Protein AF-A0A2M7XH85-F1 (afdb_monomer_lite)

Foldseek 3Di:
DDPVLLVVLLVLLLVVVCVVLVVDDLVLSLQEAEAFAFEQEWDDALDPVPTGNDSVRQVSSLSSLVSVVVSCVVSVHDCVSYPPVVSGHHYDPVCLQYAFCCVPPPVVVSVVLCVVQNRDPSSVVCQLLVVVVVVCVVRVGDGLVNLLVSLLLVVLVVVVVVVVVCVVVPSHHYDYHYGHDCRNQLSNVCVFQVNHSPDDFPCPSSDDWDWDQDPVRFIWIATPNDIGTGDSD

Organism: NCBI:txid1975033

Sequence (233 aa):
MVPESAQALRLHTEIALKQALESVQEDDRKQVDFLVIGADTKLETPIPEIRSEHKRAVETAELILDAIQATMKEYQLDLSQLLNKTGRPIELSSGRLRDLRMFEDCPKFVSFLKEKYGTGIEFWEAYED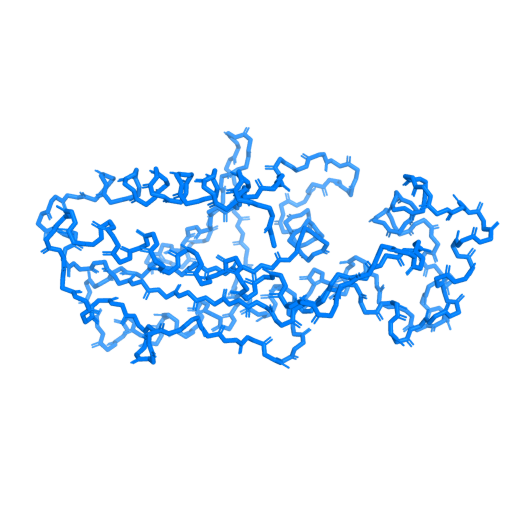DLEKETREKMGAEGPDEIARRTHDYLRVVTNAMKSYHSLHPGRRVMVWVEGHYDNLSPYLKQATGMKRTDYLPIDHGAGVAIHVARDQKVTAQIQGLSYDLSLA

Secondary structure (DSSP, 8-state):
--HHHHHHHHHHHHHHHHHHHHTS-GGGGGGEEEEEEEE---B--SSTTS-B-S-HHHHHHHHHHHHHHHHHHHTT--GGGB--TTSS-EEETTSTT-S-THHHH-HHHHHHHHHHH-SSHHHHHHHHTTTTHHHHHHTT---HHHHHHHHHHHHHHHHHHHHHHHHHSTT-EEEEEEE--HHHHHHHHHHHHT--TTS-----TT----EEE-TT--EEEEETTEEEEE---

Radius of gyration: 18.79 Å; chains: 1; bounding box: 45×33×52 Å

pLDDT: mean 91.17, std 6.36, range [61.69, 98.25]

Structure (mmCIF, N/CA/C/O backbone):
data_AF-A0A2M7XH85-F1
#
_entry.id   AF-A0A2M7XH85-F1
#
loop_
_atom_site.group_PDB
_atom_site.id
_atom_site.type_symbol
_atom_site.label_atom_id
_atom_site.label_alt_id
_atom_site.label_comp_id
_atom_site.label_asym_id
_atom_site.label_entity_id
_atom_site.label_seq_id
_atom_site.pdbx_PDB_ins_code
_atom_site.Cartn_x
_atom_site.Cartn_y
_atom_site.Cartn_z
_atom_site.occupancy
_atom_site.B_iso_or_equiv
_atom_site.auth_seq_id
_atom_site.auth_comp_id
_atom_site.auth_asym_id
_atom_site.auth_atom_id
_atom_site.pdbx_PDB_model_num
ATOM 1 N N . MET A 1 1 ? 14.915 9.204 6.768 1.00 66.00 1 MET A N 1
ATOM 2 C CA . MET A 1 1 ? 13.910 10.252 6.455 1.00 66.00 1 MET A CA 1
ATOM 3 C C . MET A 1 1 ? 14.381 11.591 7.026 1.00 66.00 1 MET A C 1
ATOM 5 O O . MET A 1 1 ? 15.011 11.562 8.076 1.00 66.00 1 MET A O 1
ATOM 9 N N . VAL A 1 2 ? 14.147 12.735 6.365 1.00 77.38 2 VAL A N 1
ATOM 10 C CA . VAL A 1 2 ? 14.463 14.051 6.969 1.00 77.38 2 VAL A CA 1
ATOM 11 C C . VAL A 1 2 ? 13.422 14.414 8.042 1.00 77.38 2 VAL A C 1
ATOM 13 O O . VAL A 1 2 ? 12.271 13.980 7.913 1.00 77.38 2 VAL A O 1
ATOM 16 N N . PRO A 1 3 ? 13.784 15.169 9.098 1.00 79.00 3 PRO A N 1
ATOM 17 C CA . PRO A 1 3 ? 12.884 15.451 10.217 1.00 79.00 3 PRO A CA 1
ATOM 18 C C . PRO A 1 3 ? 11.558 16.102 9.814 1.00 79.00 3 PRO A C 1
ATOM 20 O O . PRO A 1 3 ? 10.519 15.710 10.345 1.00 79.00 3 PRO A O 1
ATOM 23 N N . GLU A 1 4 ? 11.560 17.036 8.852 1.00 80.62 4 GLU A N 1
ATOM 24 C CA . GLU A 1 4 ? 10.318 17.690 8.424 1.00 80.62 4 GLU A CA 1
ATOM 25 C C . GLU A 1 4 ? 9.343 16.694 7.783 1.00 80.62 4 GLU A C 1
ATOM 27 O O . GLU A 1 4 ? 8.150 16.713 8.084 1.00 80.62 4 GLU A O 1
ATOM 32 N N . SER A 1 5 ? 9.843 15.773 6.952 1.00 78.75 5 SER A N 1
ATOM 33 C CA . SER A 1 5 ? 9.017 14.731 6.329 1.00 78.75 5 SER A CA 1
ATOM 34 C C . SER A 1 5 ? 8.453 13.752 7.358 1.00 78.75 5 SER A C 1
ATOM 36 O O . SER A 1 5 ? 7.292 13.367 7.253 1.00 78.75 5 SER A O 1
ATOM 38 N N . ALA A 1 6 ? 9.239 13.385 8.375 1.00 83.62 6 ALA A N 1
ATOM 39 C CA . ALA A 1 6 ? 8.774 12.514 9.455 1.00 83.62 6 ALA A CA 1
ATOM 40 C C . ALA A 1 6 ? 7.666 13.181 10.287 1.00 83.62 6 ALA A C 1
ATOM 42 O O . ALA A 1 6 ? 6.672 12.544 10.635 1.00 83.62 6 ALA A O 1
ATOM 43 N N . GLN A 1 7 ? 7.806 14.480 10.567 1.00 85.38 7 GLN A N 1
ATOM 44 C CA . GLN A 1 7 ? 6.788 15.248 11.279 1.00 85.38 7 GLN A CA 1
ATOM 45 C C . GLN A 1 7 ? 5.504 15.405 10.453 1.00 85.38 7 GLN A C 1
ATOM 47 O O . GLN A 1 7 ? 4.412 15.225 10.992 1.00 85.38 7 GLN A O 1
ATOM 52 N N . ALA A 1 8 ? 5.626 15.704 9.157 1.00 85.56 8 ALA A N 1
ATOM 53 C CA . ALA A 1 8 ? 4.481 15.813 8.256 1.00 85.56 8 ALA A CA 1
ATOM 54 C C . ALA A 1 8 ? 3.720 14.483 8.147 1.00 85.56 8 ALA A C 1
ATOM 56 O O . ALA A 1 8 ? 2.501 14.462 8.301 1.00 85.56 8 ALA A O 1
ATOM 57 N N . LEU A 1 9 ? 4.438 13.366 7.972 1.00 86.81 9 LEU A N 1
ATOM 58 C CA . LEU A 1 9 ? 3.855 12.023 7.949 1.00 86.81 9 LEU A CA 1
ATOM 59 C C . LEU A 1 9 ? 3.074 11.727 9.230 1.00 86.81 9 LEU A C 1
ATOM 61 O O . LEU A 1 9 ? 1.931 11.271 9.169 1.00 86.81 9 LEU A O 1
ATOM 65 N N . ARG A 1 10 ? 3.678 12.000 10.390 1.00 87.19 10 ARG A N 1
ATOM 66 C CA . ARG A 1 10 ? 3.027 11.793 11.684 1.00 87.19 10 ARG A CA 1
ATOM 67 C C . ARG A 1 10 ? 1.735 12.600 11.785 1.00 87.19 10 ARG A C 1
ATOM 69 O O . ARG A 1 10 ? 0.701 12.035 12.120 1.00 87.19 10 ARG A O 1
ATOM 76 N N . LEU A 1 11 ? 1.778 13.888 11.441 1.00 87.56 11 LEU A N 1
ATOM 77 C CA . LEU A 1 11 ? 0.604 14.759 11.471 1.00 87.56 11 LEU A CA 1
ATOM 78 C C . LEU A 1 11 ? -0.502 14.261 10.530 1.00 87.56 11 LEU A C 1
ATOM 80 O O . LEU A 1 11 ? -1.658 14.177 10.936 1.00 87.56 11 LEU A O 1
ATOM 84 N N . HIS A 1 12 ? -0.163 13.901 9.292 1.00 87.56 12 HIS A N 1
ATOM 85 C CA . HIS A 1 12 ? -1.134 13.373 8.330 1.00 87.56 12 HIS A CA 1
ATOM 86 C C . HIS A 1 12 ? -1.752 12.057 8.805 1.00 87.56 12 HIS A C 1
ATOM 88 O O . HIS A 1 12 ? -2.961 11.868 8.683 1.00 87.56 12 HIS A O 1
ATOM 94 N N . THR A 1 13 ? -0.943 11.181 9.402 1.00 89.12 13 THR A N 1
ATOM 95 C CA . THR A 1 13 ? -1.408 9.913 9.974 1.00 89.12 13 THR A CA 1
ATOM 96 C C . THR A 1 13 ? -2.374 10.158 11.130 1.00 89.12 13 THR A C 1
ATOM 98 O O . THR A 1 13 ? -3.462 9.589 11.150 1.00 89.12 13 THR A O 1
ATOM 101 N N . GLU A 1 14 ? -2.023 11.046 12.065 1.00 90.31 14 GLU A N 1
ATOM 102 C CA . GLU A 1 14 ? -2.897 11.422 13.181 1.00 90.31 14 GLU A CA 1
ATOM 103 C C . GLU A 1 14 ? -4.224 12.011 12.670 1.00 90.31 14 GLU A C 1
ATOM 105 O O . GLU A 1 14 ? -5.287 11.619 13.147 1.00 90.31 14 GLU A O 1
ATOM 110 N N . ILE A 1 15 ? -4.200 12.887 11.657 1.00 89.38 15 ILE A N 1
ATOM 111 C CA . ILE A 1 15 ? -5.418 13.447 11.045 1.00 89.38 15 ILE A CA 1
ATOM 112 C C . ILE A 1 15 ? -6.283 12.345 10.420 1.00 89.38 15 ILE A C 1
ATOM 114 O O . ILE A 1 15 ? -7.481 12.284 10.696 1.00 89.38 15 ILE A O 1
ATOM 118 N N . ALA A 1 16 ? -5.694 11.461 9.610 1.00 87.75 16 ALA A N 1
ATOM 119 C CA . ALA A 1 16 ? -6.423 10.386 8.941 1.00 87.75 16 ALA A CA 1
ATOM 120 C C . ALA A 1 16 ? -7.060 9.412 9.948 1.00 87.75 16 ALA A C 1
ATOM 122 O O . ALA A 1 16 ? -8.219 9.020 9.798 1.00 87.75 16 ALA A O 1
ATOM 123 N N . LEU A 1 17 ? -6.332 9.060 11.011 1.00 90.94 17 LEU A N 1
ATOM 124 C CA . LEU A 1 17 ? -6.836 8.197 12.080 1.00 90.94 17 LEU A CA 1
ATOM 125 C C . LEU A 1 17 ? -7.966 8.851 12.866 1.00 90.94 17 LEU A C 1
ATOM 127 O O . LEU A 1 17 ? -8.961 8.186 13.152 1.00 90.94 17 LEU A O 1
ATOM 131 N N . LYS A 1 18 ? -7.836 10.141 13.194 1.00 91.81 18 LYS A N 1
ATOM 132 C CA . LYS A 1 18 ? -8.891 10.902 13.873 1.00 91.81 18 LYS A CA 1
ATOM 133 C C . LYS A 1 18 ? -10.154 10.933 13.030 1.00 91.81 18 LYS A C 1
ATOM 135 O O . LYS A 1 18 ? -11.195 10.513 13.515 1.00 91.81 18 LYS A O 1
ATOM 140 N N . GLN A 1 19 ? -10.049 11.286 11.750 1.00 90.31 19 GLN A N 1
ATOM 141 C CA . GLN A 1 19 ? -11.190 11.273 10.828 1.00 90.31 19 GLN A CA 1
ATOM 142 C C . GLN A 1 19 ? -11.845 9.888 10.741 1.00 90.31 19 GLN A C 1
ATOM 144 O O . GLN A 1 19 ? -13.071 9.764 10.784 1.00 90.31 19 GLN A O 1
ATOM 149 N N . ALA A 1 20 ? -11.039 8.826 10.666 1.00 89.25 20 ALA A N 1
ATOM 150 C CA . ALA A 1 20 ? -11.553 7.465 10.635 1.00 89.25 20 ALA A CA 1
ATOM 151 C C . ALA A 1 20 ? -12.267 7.083 11.944 1.00 89.25 20 ALA A C 1
ATOM 153 O O . ALA A 1 20 ? -13.359 6.520 11.893 1.00 89.25 20 ALA A O 1
ATOM 154 N N . LEU A 1 21 ? -11.707 7.413 13.111 1.00 92.25 21 LEU A N 1
ATOM 155 C CA . LEU A 1 21 ? -12.323 7.159 14.418 1.00 92.25 21 LEU A CA 1
ATOM 156 C C . LEU A 1 21 ? -13.571 8.014 14.664 1.00 92.25 21 LEU A C 1
ATOM 158 O O . LEU A 1 21 ? -14.538 7.534 15.251 1.00 92.25 21 LEU A O 1
ATOM 162 N N . GLU A 1 22 ? -13.581 9.259 14.199 1.00 93.69 22 GLU A N 1
ATOM 163 C CA . GLU A 1 22 ? -14.717 10.178 14.290 1.00 93.69 22 GLU A CA 1
ATOM 164 C C . GLU A 1 22 ? -15.893 9.733 13.417 1.00 93.69 22 GLU A C 1
ATOM 166 O O . GLU A 1 22 ? -17.044 9.969 13.777 1.00 93.69 22 GLU A O 1
ATOM 171 N N . SER A 1 23 ? -15.624 9.005 12.327 1.00 89.50 23 SER A N 1
ATOM 172 C CA . SER A 1 23 ? -16.666 8.352 11.521 1.00 89.50 23 SER A CA 1
ATOM 173 C C . SER A 1 23 ? -17.351 7.173 12.236 1.00 89.50 23 SER A C 1
ATOM 175 O O . SER A 1 23 ? -18.375 6.661 11.773 1.00 89.50 23 SER A O 1
ATOM 177 N N . VAL A 1 24 ? -16.794 6.727 13.367 1.00 91.25 24 VAL A N 1
ATOM 178 C CA . VAL A 1 24 ? -17.344 5.677 14.226 1.00 91.25 24 VAL A CA 1
ATOM 179 C C . VAL A 1 24 ? -18.000 6.321 15.450 1.00 91.25 24 VAL A C 1
ATOM 181 O O . VAL A 1 24 ? -17.438 7.230 16.068 1.00 91.25 24 VAL A O 1
ATOM 184 N N . GLN A 1 25 ? -19.190 5.830 15.812 1.00 91.88 25 GLN A N 1
ATOM 185 C CA . GLN A 1 25 ? -19.871 6.226 17.050 1.00 91.88 25 GLN A CA 1
ATOM 186 C C . GLN A 1 25 ? -18.937 6.022 18.246 1.00 91.88 25 GLN A C 1
ATOM 188 O O . GLN A 1 25 ? -18.190 5.048 18.285 1.00 91.88 25 GLN A O 1
ATOM 193 N N . GLU A 1 26 ? -18.969 6.935 19.215 1.00 91.31 26 GLU A N 1
ATOM 194 C CA . GLU A 1 26 ? -17.980 6.977 20.299 1.00 91.31 26 GLU A CA 1
ATOM 195 C C . GLU A 1 26 ? -17.877 5.651 21.068 1.00 91.31 26 GLU A C 1
ATOM 197 O O . GLU A 1 26 ? -16.775 5.129 21.254 1.00 91.31 26 GLU A O 1
ATOM 202 N N . ASP A 1 27 ? -19.020 5.049 21.401 1.00 91.31 27 ASP A N 1
ATOM 203 C CA . ASP A 1 27 ? -19.090 3.756 22.092 1.00 91.31 27 ASP A CA 1
ATOM 204 C C . ASP A 1 27 ? -18.515 2.594 21.262 1.00 91.31 27 ASP A C 1
ATOM 206 O O . ASP A 1 27 ? -17.941 1.648 21.813 1.00 91.31 27 ASP A O 1
ATOM 210 N N . ASP A 1 28 ? -18.593 2.687 19.932 1.00 93.88 28 ASP A N 1
ATOM 211 C CA . ASP A 1 28 ? -18.103 1.669 19.000 1.00 93.88 28 ASP A CA 1
ATOM 212 C C . ASP A 1 28 ? -16.590 1.783 18.740 1.00 93.88 28 ASP A C 1
ATOM 214 O O . ASP A 1 28 ? -15.978 0.832 18.248 1.00 93.88 28 ASP A O 1
ATOM 218 N N . ARG A 1 29 ? -15.938 2.903 19.091 1.00 94.50 29 ARG A N 1
ATOM 219 C CA . ARG A 1 29 ? -14.485 3.094 18.872 1.00 94.50 29 ARG A CA 1
ATOM 220 C C . ARG A 1 29 ? -13.637 2.054 19.613 1.00 94.50 29 ARG A C 1
ATOM 222 O O . ARG A 1 29 ? -12.581 1.652 19.130 1.00 94.50 29 ARG A O 1
ATOM 229 N N . LYS A 1 30 ? -14.130 1.540 20.745 1.00 95.44 30 LYS A N 1
ATOM 230 C CA . LYS A 1 30 ? -13.500 0.455 21.532 1.00 95.44 30 LYS A CA 1
ATOM 231 C C . LYS A 1 30 ? -13.506 -0.906 20.817 1.00 95.44 30 LYS A C 1
ATOM 233 O O . LYS A 1 30 ? -12.856 -1.854 21.263 1.00 95.44 30 LYS A O 1
ATOM 238 N N . GLN A 1 31 ? -14.247 -1.011 19.714 1.00 96.44 31 GLN A N 1
ATOM 239 C CA . GLN A 1 31 ? -14.313 -2.191 18.854 1.00 96.44 31 GLN A CA 1
ATOM 240 C C . GLN A 1 31 ? -13.418 -2.069 17.612 1.00 96.44 31 GLN A C 1
ATOM 242 O O . GLN A 1 31 ? -13.479 -2.942 16.751 1.00 96.44 31 GLN A O 1
ATOM 247 N N . VAL A 1 32 ? -12.621 -1.000 17.488 1.00 96.94 32 VAL A N 1
ATOM 248 C CA . VAL A 1 32 ? -11.702 -0.794 16.360 1.00 96.94 32 VAL A CA 1
ATOM 249 C C . VAL A 1 32 ? -10.302 -1.272 16.732 1.00 96.94 32 VAL A C 1
ATOM 251 O O . VAL A 1 32 ? -9.693 -0.739 17.653 1.00 96.94 32 VAL A O 1
ATOM 254 N N . ASP A 1 33 ? -9.780 -2.256 16.015 1.00 97.81 33 ASP A N 1
ATOM 255 C CA . ASP A 1 33 ? -8.409 -2.741 16.158 1.00 97.81 33 ASP A CA 1
ATOM 256 C C . ASP A 1 33 ? -7.522 -2.222 15.029 1.00 97.81 33 ASP A C 1
ATOM 258 O O . ASP A 1 33 ? -7.995 -1.897 13.937 1.00 97.81 33 ASP A O 1
ATOM 262 N N . PHE A 1 34 ? -6.218 -2.177 15.286 1.00 97.75 34 PHE A N 1
ATOM 263 C CA . PHE A 1 34 ? -5.229 -1.631 14.364 1.00 97.75 34 PHE A CA 1
ATOM 264 C C . PHE A 1 34 ? -4.142 -2.654 14.068 1.00 97.75 34 PHE A C 1
ATOM 266 O O . PHE A 1 34 ? -3.622 -3.305 14.975 1.00 97.75 34 PHE A O 1
ATOM 273 N N . LEU A 1 35 ? -3.759 -2.760 12.801 1.00 98.00 35 LEU A N 1
ATOM 274 C CA . LEU A 1 35 ? -2.623 -3.555 12.358 1.00 98.00 35 LEU A CA 1
ATOM 275 C C . LEU A 1 35 ? -1.763 -2.729 11.411 1.00 98.00 35 LEU A C 1
ATOM 277 O O . LEU A 1 35 ? -2.279 -2.190 10.440 1.00 98.00 35 LEU A O 1
ATOM 281 N N . VAL A 1 36 ? -0.459 -2.678 11.659 1.00 97.62 36 VAL A N 1
ATOM 282 C CA . VAL A 1 36 ? 0.506 -1.984 10.802 1.00 97.62 36 VAL A CA 1
ATOM 283 C C . VAL A 1 36 ? 1.468 -2.988 10.185 1.00 97.62 36 VAL A C 1
ATOM 285 O O . VAL A 1 36 ? 2.089 -3.791 10.891 1.00 97.62 36 VAL A O 1
ATOM 288 N N . ILE A 1 37 ? 1.599 -2.928 8.866 1.00 96.25 37 ILE A N 1
ATOM 289 C CA . ILE A 1 37 ? 2.470 -3.778 8.059 1.00 96.25 37 ILE A CA 1
ATOM 290 C C . ILE A 1 37 ? 3.354 -2.872 7.203 1.00 96.25 37 ILE A C 1
ATOM 292 O O . ILE A 1 37 ? 2.838 -1.962 6.564 1.00 96.25 37 ILE A O 1
ATOM 296 N N . GLY A 1 38 ? 4.661 -3.128 7.173 1.00 94.19 38 GLY A N 1
ATOM 297 C CA . GLY A 1 38 ? 5.607 -2.436 6.299 1.00 94.19 38 GLY A CA 1
ATOM 298 C C . GLY A 1 38 ? 6.314 -3.413 5.368 1.00 94.19 38 GLY A C 1
ATOM 299 O O . GLY A 1 38 ? 6.811 -4.450 5.814 1.00 94.19 38 GLY A O 1
ATOM 300 N N . ALA A 1 39 ? 6.352 -3.103 4.076 1.00 92.19 39 ALA A N 1
ATOM 301 C CA . ALA A 1 39 ? 7.128 -3.859 3.102 1.00 92.19 39 ALA A CA 1
ATOM 302 C C . ALA A 1 39 ? 8.638 -3.704 3.349 1.00 92.19 39 ALA A C 1
ATOM 304 O O . ALA A 1 39 ? 9.113 -2.623 3.688 1.00 92.19 39 ALA A O 1
ATOM 305 N N . ASP A 1 40 ? 9.418 -4.770 3.157 1.00 89.12 40 ASP A N 1
ATOM 306 C CA . ASP A 1 40 ? 10.878 -4.751 3.324 1.00 89.12 40 ASP A CA 1
ATOM 307 C C . ASP A 1 40 ? 11.613 -4.134 2.115 1.00 89.12 40 ASP A C 1
ATOM 309 O O . ASP A 1 40 ? 12.637 -4.637 1.651 1.00 89.12 40 ASP A O 1
ATOM 313 N N . THR A 1 41 ? 11.079 -3.035 1.583 1.00 80.81 41 THR A N 1
ATOM 314 C CA . THR A 1 41 ? 11.540 -2.402 0.346 1.00 80.81 41 THR A CA 1
ATOM 315 C C . THR A 1 41 ? 12.719 -1.467 0.584 1.00 80.81 41 THR A C 1
ATOM 317 O O . THR A 1 41 ? 12.683 -0.583 1.442 1.00 80.81 41 THR A O 1
ATOM 320 N N . LYS A 1 42 ? 13.768 -1.634 -0.220 1.00 83.62 42 LYS A N 1
ATOM 321 C CA . LYS A 1 42 ? 14.863 -0.667 -0.360 1.00 83.62 42 LYS A CA 1
ATOM 322 C C . LYS A 1 42 ? 14.543 0.304 -1.489 1.00 83.62 42 LYS A C 1
ATOM 324 O O . LYS A 1 42 ? 13.757 -0.028 -2.370 1.00 83.62 42 LYS A O 1
ATOM 329 N N . LEU A 1 43 ? 15.149 1.491 -1.464 1.00 80.44 43 LEU A N 1
ATOM 330 C CA . LEU A 1 43 ? 15.045 2.415 -2.593 1.00 80.44 43 LEU A CA 1
ATOM 331 C C . LEU A 1 43 ? 16.045 2.003 -3.676 1.00 80.44 43 LEU A C 1
ATOM 333 O O . LEU A 1 43 ? 17.252 2.175 -3.480 1.00 80.44 43 LEU A O 1
ATOM 337 N N . GLU A 1 44 ? 15.526 1.551 -4.815 1.00 83.88 44 GLU A N 1
ATOM 338 C CA . GLU A 1 44 ? 16.293 1.272 -6.029 1.00 83.88 44 GLU A CA 1
ATOM 339 C C . GLU A 1 44 ? 15.880 2.228 -7.152 1.00 83.88 44 GLU A C 1
ATOM 341 O O . GLU A 1 44 ? 14.699 2.495 -7.358 1.00 83.88 44 GLU A O 1
ATOM 346 N N . THR A 1 45 ? 16.855 2.775 -7.880 1.00 85.75 45 THR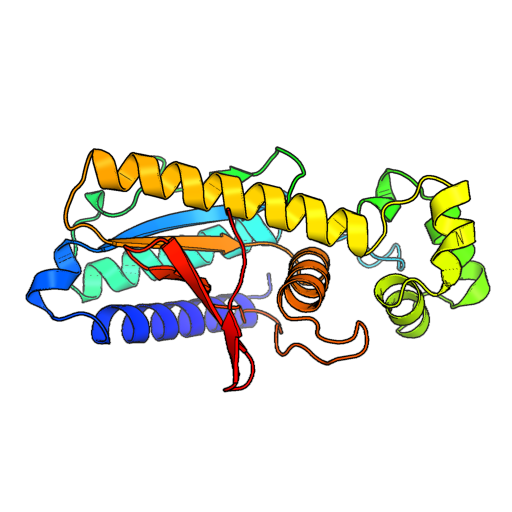 A N 1
ATOM 347 C CA . THR A 1 45 ? 16.594 3.728 -8.971 1.00 85.75 45 THR A CA 1
ATOM 348 C C . THR A 1 45 ? 17.559 3.499 -10.142 1.00 85.75 45 THR A C 1
ATOM 350 O O . THR A 1 45 ? 18.619 2.872 -9.974 1.00 85.75 45 THR A O 1
ATOM 353 N N . PRO A 1 46 ? 17.255 4.013 -11.354 1.00 85.00 46 PRO A N 1
ATOM 354 C CA . PRO A 1 46 ? 18.189 3.949 -12.469 1.00 85.00 46 PRO A CA 1
ATOM 355 C C . PRO A 1 46 ? 19.437 4.824 -12.249 1.00 85.00 46 PRO A C 1
ATOM 357 O O . PRO A 1 46 ? 20.411 4.639 -12.979 1.00 85.00 46 PRO A O 1
ATOM 360 N N . ILE A 1 47 ? 19.452 5.710 -11.249 1.00 86.50 47 ILE A N 1
ATOM 361 C CA . ILE A 1 47 ? 20.571 6.595 -10.909 1.00 86.50 47 ILE A CA 1
ATOM 362 C C . ILE A 1 47 ? 21.360 5.952 -9.751 1.00 86.50 47 ILE A C 1
ATOM 364 O O . ILE A 1 47 ? 20.859 5.920 -8.626 1.00 86.50 47 ILE A O 1
ATOM 368 N N . PRO A 1 48 ? 22.571 5.405 -9.979 1.00 78.06 48 PRO A N 1
ATOM 369 C CA . PRO A 1 48 ? 23.315 4.659 -8.956 1.00 78.06 48 PRO A CA 1
ATOM 370 C C . PRO A 1 48 ? 23.571 5.434 -7.656 1.00 78.06 48 PRO A C 1
ATOM 372 O O . PRO A 1 48 ? 23.660 4.831 -6.589 1.00 78.06 48 PRO A O 1
ATOM 375 N N . GLU A 1 49 ? 23.669 6.760 -7.739 1.00 82.69 49 GLU A N 1
ATOM 376 C CA . GLU A 1 49 ? 23.896 7.665 -6.612 1.00 82.69 49 GLU A CA 1
ATOM 377 C C . GLU A 1 49 ? 22.661 7.809 -5.707 1.00 82.69 49 GLU A C 1
ATOM 379 O O . GLU A 1 49 ? 22.780 8.228 -4.555 1.00 82.69 49 GLU A O 1
ATOM 384 N N . ILE A 1 50 ? 21.475 7.448 -6.205 1.00 80.75 50 ILE A N 1
ATOM 385 C CA . ILE A 1 50 ? 20.205 7.514 -5.482 1.00 80.75 50 ILE A CA 1
ATOM 386 C C . ILE A 1 50 ? 19.775 6.084 -5.155 1.00 80.75 50 ILE A C 1
ATOM 388 O O . ILE A 1 50 ? 18.912 5.497 -5.808 1.00 80.75 50 ILE A O 1
ATOM 392 N N . ARG A 1 51 ? 20.409 5.515 -4.130 1.00 77.44 51 ARG A N 1
ATOM 393 C CA . ARG A 1 51 ? 20.068 4.209 -3.552 1.00 77.44 51 ARG A CA 1
ATOM 394 C C . ARG A 1 51 ? 20.019 4.296 -2.041 1.00 77.44 51 ARG A C 1
ATOM 396 O O . ARG A 1 51 ? 20.643 5.164 -1.430 1.00 77.44 51 ARG A O 1
ATOM 403 N N . SER A 1 52 ? 19.255 3.409 -1.418 1.00 77.75 52 SER A N 1
ATOM 404 C CA . SER A 1 52 ? 19.173 3.366 0.037 1.00 77.75 52 SER A CA 1
ATOM 405 C C . SER A 1 52 ? 19.004 1.941 0.528 1.00 77.75 52 SER A C 1
ATOM 407 O O . SER A 1 52 ? 18.005 1.299 0.228 1.00 77.75 52 SER A O 1
ATOM 409 N N . GLU A 1 53 ? 19.944 1.489 1.359 1.00 77.44 53 GLU A N 1
ATOM 410 C CA . GLU A 1 53 ? 19.848 0.211 2.079 1.00 77.44 53 GLU A CA 1
ATOM 411 C C . GLU A 1 53 ? 18.750 0.218 3.156 1.00 77.44 53 GLU A C 1
ATOM 413 O O . GLU A 1 53 ? 18.391 -0.828 3.699 1.00 77.44 53 GLU A O 1
ATOM 418 N N . HIS A 1 54 ? 18.222 1.404 3.468 1.00 81.44 54 HIS A N 1
ATOM 419 C CA . HIS A 1 54 ? 17.142 1.604 4.417 1.00 81.44 54 HIS A CA 1
ATOM 420 C C . HIS A 1 54 ? 15.831 1.025 3.889 1.00 81.44 54 HIS A C 1
ATOM 422 O O . HIS A 1 54 ? 15.422 1.304 2.758 1.00 81.44 54 HIS A O 1
ATOM 428 N N . LYS A 1 55 ? 15.139 0.276 4.752 1.00 86.38 55 LYS A N 1
ATOM 429 C CA . LYS A 1 55 ? 13.799 -0.251 4.483 1.00 86.38 55 LYS A CA 1
ATOM 430 C C . LYS A 1 55 ? 12.767 0.849 4.704 1.00 86.38 55 LYS A C 1
ATOM 432 O O . LYS A 1 55 ? 12.122 0.898 5.749 1.00 86.38 55 LYS A O 1
ATOM 437 N N . ARG A 1 56 ? 12.659 1.779 3.754 1.00 84.75 56 ARG A N 1
ATOM 438 C CA . ARG A 1 56 ? 11.907 3.034 3.936 1.00 84.75 56 ARG A CA 1
ATOM 439 C C . ARG A 1 56 ? 10.446 2.807 4.317 1.00 84.75 56 ARG A C 1
ATOM 441 O O . ARG A 1 56 ? 9.934 3.543 5.156 1.00 84.75 56 ARG A O 1
ATOM 448 N N . ALA A 1 57 ? 9.794 1.789 3.758 1.00 88.81 57 ALA A N 1
ATOM 449 C CA . ALA A 1 57 ? 8.422 1.446 4.124 1.00 88.81 57 ALA A CA 1
ATOM 450 C C . ALA A 1 57 ? 8.312 0.919 5.570 1.00 88.81 57 ALA A C 1
ATOM 452 O O . ALA A 1 57 ? 7.350 1.235 6.262 1.00 88.81 57 ALA A O 1
ATOM 453 N N . VAL A 1 58 ? 9.314 0.196 6.083 1.00 92.25 58 VAL A N 1
ATOM 454 C CA . VAL A 1 58 ? 9.352 -0.217 7.500 1.00 92.25 58 VAL A CA 1
ATOM 455 C C . VAL A 1 58 ? 9.561 0.988 8.417 1.00 92.25 58 VAL A C 1
ATOM 457 O O . VAL A 1 58 ? 8.812 1.147 9.373 1.00 92.25 58 VAL A O 1
ATOM 460 N N . GLU A 1 59 ? 10.515 1.868 8.103 1.00 91.19 59 GLU A N 1
ATOM 461 C CA . GLU A 1 59 ? 10.763 3.097 8.882 1.00 91.19 59 GLU A CA 1
ATOM 462 C C . GLU A 1 59 ? 9.519 4.003 8.919 1.00 91.19 59 GLU A C 1
ATOM 464 O O . GLU A 1 59 ? 9.169 4.578 9.947 1.00 91.19 59 GLU A O 1
ATOM 469 N N . THR A 1 60 ? 8.813 4.106 7.792 1.00 91.25 60 THR A N 1
ATOM 470 C CA . THR A 1 60 ? 7.554 4.857 7.678 1.00 91.25 60 THR A CA 1
ATOM 471 C C . THR A 1 60 ? 6.455 4.195 8.515 1.00 91.25 60 THR A C 1
ATOM 473 O O . THR A 1 60 ? 5.764 4.872 9.275 1.00 91.25 60 THR A O 1
ATOM 476 N N . ALA A 1 61 ? 6.343 2.864 8.461 1.00 94.06 61 ALA A N 1
ATOM 477 C CA . ALA A 1 61 ? 5.403 2.095 9.269 1.00 94.06 61 ALA A CA 1
ATOM 478 C C . ALA A 1 61 ? 5.660 2.227 10.783 1.00 94.06 61 ALA A C 1
ATOM 480 O O . ALA A 1 61 ? 4.708 2.207 11.561 1.00 94.06 61 ALA A O 1
ATOM 481 N N . GLU A 1 62 ? 6.913 2.387 11.222 1.00 95.00 62 GLU A N 1
ATOM 482 C CA . GLU A 1 62 ? 7.245 2.665 12.628 1.00 95.00 62 GLU A CA 1
ATOM 483 C C . GLU A 1 62 ? 6.674 4.019 13.074 1.00 95.00 62 GLU A C 1
ATOM 485 O O . GLU A 1 62 ? 6.005 4.097 14.103 1.00 95.00 62 GLU A O 1
ATOM 490 N N . LEU A 1 63 ? 6.828 5.064 12.254 1.00 93.88 63 LEU A N 1
ATOM 491 C CA . LEU A 1 63 ? 6.253 6.385 12.536 1.00 93.88 63 LEU A CA 1
ATOM 492 C C . LEU A 1 63 ? 4.717 6.361 12.559 1.00 93.88 63 LEU A C 1
ATOM 494 O O . LEU A 1 63 ? 4.095 7.029 13.389 1.00 93.88 63 LEU A O 1
ATOM 498 N N . ILE A 1 64 ? 4.100 5.575 11.675 1.00 94.69 64 ILE A N 1
ATOM 499 C CA . ILE A 1 64 ? 2.647 5.358 11.662 1.00 94.69 64 ILE A CA 1
ATOM 500 C C . ILE A 1 64 ? 2.193 4.648 12.939 1.00 94.69 64 ILE A C 1
ATOM 502 O O . ILE A 1 64 ? 1.189 5.031 13.537 1.00 94.69 64 ILE A O 1
ATOM 506 N N . LEU A 1 65 ? 2.933 3.633 13.387 1.00 96.50 65 LEU A N 1
ATOM 507 C CA . LEU A 1 65 ? 2.633 2.908 14.618 1.00 96.50 65 LEU A CA 1
ATOM 508 C C . LEU A 1 65 ? 2.660 3.839 15.838 1.00 96.50 65 LEU A C 1
ATOM 510 O O . LEU A 1 65 ? 1.736 3.805 16.653 1.00 96.50 65 LEU A O 1
ATOM 514 N N . ASP A 1 66 ? 3.670 4.704 15.926 1.00 95.50 66 ASP A N 1
ATOM 515 C CA . ASP A 1 66 ? 3.788 5.709 16.986 1.00 95.50 66 ASP A CA 1
ATOM 516 C C . ASP A 1 66 ? 2.613 6.702 16.963 1.00 95.50 66 ASP A C 1
ATOM 518 O O . ASP A 1 66 ? 2.048 7.039 18.010 1.00 95.50 66 ASP A O 1
ATOM 522 N N . ALA A 1 67 ? 2.203 7.148 15.770 1.00 95.12 67 ALA A N 1
ATOM 523 C CA . ALA A 1 67 ? 1.044 8.023 15.581 1.00 95.12 67 ALA A CA 1
ATOM 524 C C . ALA A 1 67 ? -0.272 7.344 16.007 1.00 95.12 67 ALA A C 1
ATOM 526 O O . ALA A 1 67 ? -1.109 7.966 16.672 1.00 95.12 67 ALA A O 1
ATOM 527 N N . ILE A 1 68 ? -0.441 6.054 15.691 1.00 96.06 68 ILE A N 1
ATOM 528 C CA . ILE A 1 68 ? -1.583 5.246 16.141 1.00 96.06 68 ILE A CA 1
ATOM 529 C C . ILE A 1 68 ? -1.610 5.176 17.663 1.00 96.06 68 ILE A C 1
ATOM 531 O O . ILE A 1 68 ? -2.638 5.476 18.265 1.00 96.06 68 ILE A O 1
ATOM 535 N N . GLN A 1 69 ? -0.492 4.845 18.307 1.00 96.06 69 GLN A N 1
ATOM 536 C CA . GLN A 1 69 ? -0.420 4.757 19.767 1.00 96.06 69 GLN A CA 1
ATOM 537 C C . GLN A 1 69 ? -0.723 6.098 20.449 1.00 96.06 69 GLN A C 1
ATOM 539 O O . GLN A 1 69 ? -1.451 6.136 21.446 1.00 96.06 69 GLN A O 1
ATOM 544 N N . ALA A 1 70 ? -0.209 7.205 19.904 1.00 95.25 70 ALA A N 1
ATOM 545 C CA . ALA A 1 70 ? -0.511 8.547 20.396 1.00 95.25 70 ALA A CA 1
ATOM 546 C C . ALA A 1 70 ? -2.011 8.868 20.281 1.00 95.25 70 ALA A C 1
ATOM 548 O O . ALA A 1 70 ? -2.620 9.319 21.253 1.00 95.25 70 ALA A O 1
ATOM 549 N N . THR A 1 71 ? -2.619 8.553 19.134 1.00 95.50 71 THR A N 1
ATOM 550 C CA . THR A 1 71 ? -4.055 8.756 18.887 1.00 95.50 71 THR A CA 1
ATOM 551 C C . THR A 1 71 ? -4.914 7.876 19.799 1.00 95.50 71 THR A C 1
ATOM 553 O O . THR A 1 71 ? -5.881 8.350 20.389 1.00 95.50 71 THR A O 1
ATOM 556 N N . MET A 1 72 ? -4.541 6.609 19.997 1.00 95.44 72 MET A N 1
ATOM 557 C CA . MET A 1 72 ? -5.224 5.706 20.928 1.00 95.44 72 MET A CA 1
ATOM 558 C C . MET A 1 72 ? -5.209 6.257 22.356 1.00 95.44 72 MET A C 1
ATOM 560 O O . MET A 1 72 ? -6.237 6.229 23.029 1.00 95.44 72 MET A O 1
ATOM 564 N N . LYS A 1 73 ? -4.078 6.814 22.808 1.00 95.56 73 LYS A N 1
ATOM 565 C CA . LYS A 1 73 ? -3.973 7.453 24.126 1.00 95.56 73 LYS A CA 1
ATOM 566 C C . LYS A 1 73 ? -4.880 8.681 24.247 1.00 95.56 73 LYS A C 1
ATOM 568 O O . LYS A 1 73 ? -5.521 8.849 25.281 1.00 95.56 73 LYS A O 1
ATOM 573 N N . GLU A 1 74 ? -4.945 9.518 23.213 1.00 95.12 74 GLU A N 1
ATOM 574 C CA . GLU A 1 74 ? -5.832 10.692 23.162 1.00 95.12 74 GLU A CA 1
ATOM 575 C C . GLU A 1 74 ? -7.312 10.291 23.280 1.00 95.12 74 GLU A C 1
ATOM 577 O O . GLU A 1 74 ? -8.058 10.893 24.050 1.00 95.12 74 GLU A O 1
ATOM 582 N N . TYR A 1 75 ? -7.709 9.217 22.595 1.00 95.44 75 TYR A N 1
ATOM 583 C CA . TYR A 1 75 ? -9.076 8.687 22.591 1.00 95.44 75 TYR A CA 1
ATOM 584 C C . TYR A 1 75 ? -9.367 7.686 23.723 1.00 95.44 75 TYR A C 1
ATOM 586 O O . TYR A 1 75 ? -10.442 7.089 23.746 1.00 95.44 75 TYR A O 1
ATOM 594 N N . GLN A 1 76 ? -8.432 7.493 24.662 1.00 96.00 76 GLN A N 1
ATOM 595 C CA . GLN A 1 76 ? -8.554 6.550 25.786 1.00 96.00 76 GLN A CA 1
ATOM 596 C C . GLN A 1 76 ? -8.886 5.109 25.339 1.00 96.00 76 GLN A C 1
ATOM 598 O O . GLN A 1 76 ? -9.645 4.394 25.997 1.00 96.00 76 GLN A O 1
ATOM 603 N N . LEU A 1 77 ? -8.321 4.685 24.206 1.00 96.19 77 LEU A N 1
ATOM 604 C CA . LEU A 1 77 ? -8.424 3.325 23.677 1.00 96.19 77 LEU A CA 1
ATOM 605 C C . LEU A 1 77 ? -7.371 2.411 24.318 1.00 96.19 77 LEU A C 1
ATOM 607 O O . LEU A 1 77 ? -6.280 2.849 24.690 1.00 96.19 77 LEU A O 1
ATOM 611 N N . ASP A 1 78 ? -7.686 1.122 24.427 1.00 96.25 78 ASP A N 1
ATOM 612 C CA . ASP A 1 78 ? -6.806 0.134 25.048 1.00 96.25 78 ASP A CA 1
ATOM 613 C C . ASP A 1 78 ? -5.720 -0.317 24.056 1.00 96.25 78 ASP A C 1
ATOM 615 O O . ASP A 1 78 ? -6.024 -0.715 22.932 1.00 96.25 78 ASP A O 1
ATOM 619 N N . LEU A 1 79 ? -4.443 -0.303 24.461 1.00 95.44 79 LEU A N 1
ATOM 620 C CA . LEU A 1 79 ? -3.324 -0.727 23.602 1.00 95.44 79 LEU A CA 1
ATOM 621 C C . LEU A 1 79 ? -3.409 -2.201 23.169 1.00 95.44 79 LEU A C 1
ATOM 623 O O . LEU A 1 79 ? -2.761 -2.592 22.202 1.00 95.44 79 LEU A O 1
ATOM 627 N N . SER A 1 80 ? -4.227 -3.030 23.818 1.00 96.25 80 SER A N 1
ATOM 628 C CA . SER A 1 80 ? -4.531 -4.389 23.357 1.00 96.25 80 SER A CA 1
ATOM 629 C C . SER A 1 80 ? -5.257 -4.428 22.005 1.00 96.25 80 SER A C 1
ATOM 631 O O . SER A 1 80 ? -5.125 -5.436 21.302 1.00 96.25 80 SER A O 1
ATOM 633 N N . GLN A 1 81 ? -5.922 -3.333 21.605 1.00 97.06 81 GLN A N 1
ATOM 634 C CA . GLN A 1 81 ? -6.515 -3.137 20.273 1.00 97.06 81 GLN A CA 1
ATOM 635 C C . GLN A 1 81 ? -5.444 -3.001 19.174 1.00 97.06 81 GLN A C 1
ATOM 637 O O . GLN A 1 81 ? -5.739 -3.136 17.989 1.00 97.06 81 GLN A O 1
ATOM 642 N N . LEU A 1 82 ? -4.177 -2.777 19.543 1.00 97.50 82 LEU A N 1
ATOM 643 C CA . LEU A 1 82 ? -3.058 -2.839 18.612 1.00 97.50 82 LEU A CA 1
ATOM 644 C C . LEU A 1 82 ? -2.631 -4.300 18.409 1.00 97.50 82 LEU A C 1
ATOM 646 O O . LEU A 1 82 ? -2.175 -4.988 19.331 1.00 97.50 82 LEU A O 1
ATOM 650 N N . LEU A 1 83 ? -2.780 -4.800 17.186 1.00 97.69 83 LEU A N 1
ATOM 651 C CA . LEU A 1 83 ? -2.474 -6.185 16.822 1.00 97.69 83 LEU A CA 1
ATOM 652 C C . LEU A 1 83 ? -0.960 -6.438 16.683 1.00 97.69 83 LEU A C 1
ATOM 654 O O . LEU A 1 83 ? -0.517 -7.582 16.773 1.00 97.69 83 LEU A O 1
ATOM 658 N N . ASN A 1 84 ? -0.149 -5.382 16.570 1.00 97.38 84 ASN A N 1
ATOM 659 C CA . ASN A 1 84 ? 1.317 -5.414 16.590 1.00 97.38 84 ASN A CA 1
ATOM 660 C C . ASN A 1 84 ? 1.879 -5.713 17.996 1.00 97.38 84 ASN A C 1
ATOM 662 O O . ASN A 1 84 ? 2.390 -4.830 18.683 1.00 97.38 84 ASN A O 1
ATOM 666 N N . LYS A 1 85 ? 1.806 -6.974 18.443 1.00 92.38 85 LYS A N 1
ATOM 667 C CA . LYS A 1 85 ? 2.149 -7.373 19.829 1.00 92.38 85 LYS A CA 1
ATOM 668 C C . LYS A 1 85 ? 3.615 -7.180 20.228 1.00 92.38 85 LYS A C 1
ATOM 670 O O . LYS A 1 85 ? 3.920 -7.150 21.414 1.00 92.38 85 LYS A O 1
ATOM 675 N N . THR A 1 86 ? 4.517 -7.033 19.264 1.00 92.81 86 THR A N 1
ATOM 676 C CA . THR A 1 86 ? 5.943 -6.760 19.501 1.00 92.81 86 THR A CA 1
ATOM 677 C C . THR A 1 86 ? 6.246 -5.274 19.701 1.00 92.81 86 THR A C 1
ATOM 679 O O . THR A 1 86 ? 7.400 -4.924 19.938 1.00 92.81 86 THR A O 1
ATOM 682 N N . GLY A 1 87 ? 5.247 -4.393 19.558 1.00 92.19 87 GLY A N 1
ATOM 683 C CA . GLY A 1 87 ? 5.460 -2.946 19.521 1.00 92.19 87 GLY A CA 1
ATOM 684 C C . GLY A 1 87 ? 6.185 -2.474 18.257 1.00 92.19 87 GLY A C 1
ATOM 685 O O . GLY A 1 87 ? 6.708 -1.369 18.243 1.00 92.19 87 GLY A O 1
ATOM 686 N N . ARG A 1 88 ? 6.241 -3.310 17.211 1.00 95.06 88 ARG A N 1
ATOM 687 C CA . ARG A 1 88 ? 6.842 -2.988 15.910 1.00 95.06 88 ARG A CA 1
ATOM 688 C C . ARG A 1 88 ? 5.885 -3.320 14.763 1.00 95.06 88 ARG A C 1
ATOM 690 O O . ARG A 1 88 ? 5.046 -4.218 14.924 1.00 95.06 88 ARG A O 1
ATOM 697 N N . PRO A 1 89 ? 6.007 -2.655 13.601 1.00 96.12 89 PRO A N 1
ATOM 698 C CA . PRO A 1 89 ? 5.302 -3.067 12.394 1.00 96.12 89 PRO A CA 1
ATOM 699 C C . PRO A 1 89 ? 5.589 -4.532 12.058 1.00 96.12 89 PRO A C 1
ATOM 701 O O . PRO A 1 89 ? 6.670 -5.049 12.350 1.00 96.12 89 PRO A O 1
ATOM 704 N N . ILE A 1 90 ? 4.630 -5.209 11.427 1.00 95.75 90 ILE A N 1
ATOM 705 C CA . ILE A 1 90 ? 4.927 -6.494 10.796 1.00 95.75 90 ILE A CA 1
ATOM 706 C C . ILE A 1 90 ? 5.761 -6.196 9.556 1.00 95.75 90 ILE A C 1
ATOM 708 O O . ILE A 1 90 ? 5.275 -5.562 8.623 1.00 95.75 90 ILE A O 1
ATOM 712 N N . GLU A 1 91 ? 7.006 -6.654 9.546 1.00 94.12 91 GLU A N 1
ATOM 713 C CA . GLU A 1 91 ? 7.855 -6.563 8.365 1.00 94.12 91 GLU A CA 1
ATOM 714 C C . GLU A 1 91 ? 7.483 -7.668 7.367 1.00 94.12 91 GLU A C 1
ATOM 716 O O . GLU A 1 91 ? 7.551 -8.862 7.677 1.00 94.12 91 GLU A O 1
ATOM 721 N N . LEU A 1 92 ? 7.084 -7.280 6.157 1.00 91.75 92 LEU A N 1
ATOM 722 C CA . LEU A 1 92 ? 6.719 -8.215 5.102 1.00 91.75 92 LEU A CA 1
ATOM 723 C C . LEU A 1 92 ? 7.935 -8.578 4.244 1.00 91.75 92 LEU A C 1
ATOM 725 O O . LEU A 1 92 ? 8.178 -7.951 3.220 1.00 91.75 92 LEU A O 1
ATOM 729 N N . SER A 1 93 ? 8.613 -9.670 4.596 1.00 88.31 93 SER A N 1
ATOM 730 C CA . SER A 1 93 ? 9.785 -10.191 3.867 1.00 88.31 93 SER A CA 1
ATOM 731 C C . SER A 1 93 ? 9.470 -11.169 2.727 1.00 88.31 93 SER A C 1
ATOM 733 O O . SER A 1 93 ? 10.360 -11.712 2.077 1.00 88.31 93 SER A O 1
ATOM 735 N N . SER A 1 94 ? 8.184 -11.413 2.452 1.00 86.12 94 SER A N 1
ATOM 736 C CA . SER A 1 94 ? 7.745 -12.342 1.393 1.00 86.12 94 SER A CA 1
ATOM 737 C C . SER A 1 94 ? 8.052 -11.863 -0.033 1.00 86.12 94 SER A C 1
ATOM 739 O O . SER A 1 94 ? 7.800 -12.586 -0.996 1.00 86.12 94 SER A O 1
ATOM 741 N N . GLY A 1 95 ? 8.493 -10.613 -0.187 1.00 83.94 95 GLY A N 1
ATOM 742 C CA . GLY A 1 95 ? 8.712 -9.967 -1.475 1.00 83.94 95 GLY A CA 1
ATOM 743 C C . GLY A 1 95 ? 7.435 -9.627 -2.254 1.00 83.94 95 GLY A C 1
ATOM 744 O O . GLY A 1 95 ? 7.524 -9.126 -3.374 1.00 83.94 95 GLY A O 1
ATOM 745 N N . ARG A 1 96 ? 6.234 -9.888 -1.716 1.00 87.25 96 ARG A N 1
ATOM 746 C CA . ARG A 1 96 ? 4.962 -9.624 -2.420 1.00 87.25 96 ARG A CA 1
ATOM 747 C C . ARG A 1 96 ? 4.678 -8.139 -2.626 1.00 87.25 96 ARG A C 1
ATOM 749 O O . ARG A 1 96 ? 4.119 -7.782 -3.656 1.00 87.25 96 ARG A O 1
ATOM 756 N N . LEU A 1 97 ? 5.123 -7.303 -1.692 1.00 88.38 97 LEU A N 1
ATOM 757 C CA . LEU A 1 97 ? 5.130 -5.843 -1.814 1.00 88.38 97 LEU A CA 1
ATOM 758 C C . LEU A 1 97 ? 6.552 -5.288 -1.966 1.00 88.38 97 LEU A C 1
ATOM 760 O O . LEU A 1 97 ? 6.781 -4.131 -1.645 1.00 88.38 97 LEU A O 1
ATOM 764 N N . ARG A 1 98 ? 7.518 -6.107 -2.416 1.00 85.50 98 ARG A N 1
ATOM 765 C CA . ARG A 1 98 ? 8.848 -5.589 -2.764 1.00 85.50 98 ARG A CA 1
ATOM 766 C C . ARG A 1 98 ? 8.704 -4.561 -3.880 1.00 85.50 98 ARG A C 1
ATOM 768 O O . ARG A 1 98 ? 7.787 -4.674 -4.688 1.00 85.50 98 ARG A O 1
ATOM 775 N N . ASP A 1 99 ? 9.627 -3.621 -3.956 1.00 84.06 99 ASP A N 1
ATOM 776 C CA . ASP A 1 99 ? 9.698 -2.652 -5.041 1.00 84.06 99 ASP A CA 1
ATOM 777 C C . ASP A 1 99 ? 9.901 -3.340 -6.413 1.00 84.06 99 ASP A C 1
ATOM 779 O O . ASP A 1 99 ? 9.787 -4.567 -6.547 1.00 84.06 99 ASP A O 1
ATOM 783 N N . LEU A 1 100 ? 10.186 -2.563 -7.451 1.00 90.12 100 LEU A N 1
ATOM 784 C CA . LEU A 1 100 ? 10.433 -3.031 -8.806 1.00 90.12 100 LEU A CA 1
ATOM 785 C C . LEU A 1 100 ? 11.540 -4.086 -8.859 1.00 90.12 100 LEU A C 1
ATOM 787 O O . LEU A 1 100 ? 12.735 -3.792 -8.764 1.00 90.12 100 LEU A O 1
ATOM 791 N N . ARG A 1 101 ? 11.143 -5.340 -9.093 1.00 90.81 101 ARG A N 1
ATOM 792 C CA . ARG A 1 101 ? 12.075 -6.472 -9.135 1.00 90.81 101 ARG A CA 1
ATOM 793 C C . ARG A 1 101 ? 13.040 -6.409 -10.310 1.00 90.81 101 ARG A C 1
ATOM 795 O O . ARG A 1 101 ? 14.083 -7.046 -10.263 1.00 90.81 101 ARG A O 1
ATOM 802 N N . MET A 1 102 ? 12.742 -5.620 -11.346 1.00 92.00 102 MET A N 1
ATOM 803 C CA . MET A 1 102 ? 13.607 -5.504 -12.522 1.00 92.00 102 MET A CA 1
ATOM 804 C C . MET A 1 102 ? 15.039 -5.054 -12.190 1.00 92.00 102 MET A C 1
ATOM 806 O O . MET A 1 102 ? 15.960 -5.443 -12.904 1.00 92.00 102 MET A O 1
ATOM 810 N N . PHE A 1 103 ? 15.248 -4.278 -11.117 1.00 90.44 103 PHE A N 1
ATOM 811 C CA . PHE A 1 103 ? 16.583 -3.813 -10.728 1.00 90.44 103 PHE A CA 1
ATOM 812 C C . PHE A 1 103 ? 17.492 -4.949 -10.249 1.00 90.44 103 PHE A C 1
ATOM 814 O O . PHE A 1 103 ? 18.680 -4.951 -10.574 1.00 90.44 103 PHE A O 1
ATOM 821 N N . GLU A 1 104 ? 16.935 -5.916 -9.519 1.00 87.75 104 GLU A N 1
ATOM 822 C CA . GLU A 1 104 ? 17.663 -7.075 -8.994 1.00 87.75 104 GLU A CA 1
ATOM 823 C C . GLU A 1 104 ? 17.608 -8.254 -9.977 1.00 87.75 104 GLU A C 1
ATOM 825 O O . GLU A 1 104 ? 18.638 -8.828 -10.335 1.00 87.75 104 GLU A O 1
ATOM 830 N N . ASP A 1 105 ? 16.407 -8.583 -10.455 1.00 91.50 105 ASP A N 1
ATOM 831 C CA . ASP A 1 105 ? 16.126 -9.821 -11.182 1.00 91.50 105 ASP A CA 1
ATOM 832 C C . ASP A 1 105 ? 16.474 -9.723 -12.675 1.00 91.50 105 ASP A C 1
ATOM 834 O O . ASP A 1 105 ? 16.802 -10.731 -13.304 1.00 91.50 105 ASP A O 1
ATOM 838 N N . CYS A 1 106 ? 16.420 -8.523 -13.274 1.00 94.81 106 CYS A N 1
ATOM 839 C CA . CYS A 1 106 ? 16.701 -8.338 -14.700 1.00 94.81 106 CYS A CA 1
ATOM 840 C C . CYS A 1 106 ? 17.452 -7.028 -15.015 1.00 94.81 106 CYS A C 1
ATOM 842 O O . CYS A 1 106 ? 16.960 -6.176 -15.766 1.00 94.81 106 CYS A O 1
ATOM 844 N N . PRO A 1 107 ? 18.705 -6.876 -14.539 1.00 94.56 107 PRO A N 1
ATOM 845 C CA . PRO A 1 107 ? 19.501 -5.669 -14.776 1.00 94.56 107 PRO A CA 1
ATOM 846 C C . PRO A 1 107 ? 19.731 -5.376 -16.267 1.00 94.56 107 PRO A C 1
ATOM 848 O O . PRO A 1 107 ? 19.922 -4.224 -16.646 1.00 94.56 107 PRO A O 1
ATOM 851 N N . LYS A 1 108 ? 19.666 -6.395 -17.136 1.00 96.94 108 LYS A N 1
ATOM 852 C CA . LYS A 1 108 ? 19.760 -6.221 -18.595 1.00 96.94 108 LYS A CA 1
ATOM 853 C C . LYS A 1 108 ? 18.589 -5.423 -19.167 1.00 96.94 108 LYS A C 1
ATOM 855 O O . LYS A 1 108 ? 18.807 -4.606 -20.056 1.00 96.94 108 LYS A O 1
ATOM 860 N N . PHE A 1 109 ? 17.375 -5.638 -18.660 1.00 97.56 109 PHE A N 1
ATOM 861 C CA . PHE A 1 109 ? 16.208 -4.873 -19.093 1.00 97.56 109 PHE A CA 1
ATOM 862 C C . PHE A 1 109 ? 16.304 -3.418 -18.623 1.00 97.56 109 PHE A C 1
ATOM 864 O O . PHE A 1 109 ? 16.045 -2.502 -19.398 1.00 97.56 109 PHE A O 1
ATOM 871 N N . VAL A 1 110 ? 16.801 -3.196 -17.402 1.00 96.19 110 VAL A N 1
ATOM 872 C CA . VAL A 1 110 ? 17.104 -1.846 -16.903 1.00 96.19 110 VAL A CA 1
ATOM 873 C C . VAL A 1 110 ? 18.143 -1.151 -17.786 1.00 96.19 110 VAL A C 1
ATOM 875 O O . VAL A 1 110 ? 17.938 -0.002 -18.159 1.00 96.19 110 VAL A O 1
ATOM 878 N N . SER A 1 111 ? 19.237 -1.824 -18.165 1.00 97.12 111 SER A N 1
ATOM 879 C CA . SER A 1 111 ? 20.229 -1.269 -19.102 1.00 97.12 111 SER A CA 1
ATOM 880 C C . SER A 1 111 ? 19.618 -0.914 -20.456 1.00 97.12 111 SER A C 1
ATOM 882 O O . SER A 1 111 ? 19.866 0.176 -20.958 1.00 97.12 111 SER A O 1
ATOM 884 N N . PHE A 1 112 ? 18.778 -1.787 -21.014 1.00 98.12 112 PHE A N 1
ATOM 885 C CA . PHE A 1 112 ? 18.075 -1.52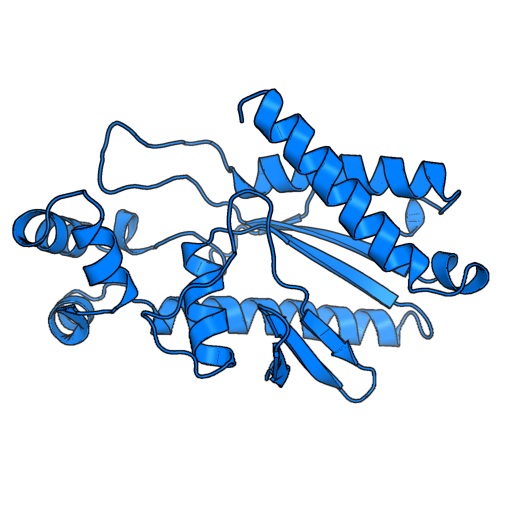2 -22.268 1.00 98.12 112 PHE A CA 1
ATOM 886 C C . PHE A 1 112 ? 17.191 -0.267 -22.183 1.00 98.12 112 PHE A C 1
ATOM 888 O O . PHE A 1 112 ? 17.268 0.602 -23.052 1.00 98.12 112 PHE A O 1
ATOM 895 N N . LEU A 1 113 ? 16.399 -0.130 -21.113 1.00 97.75 113 LEU A N 1
ATOM 896 C CA . LEU A 1 113 ? 15.587 1.067 -20.891 1.00 97.75 113 LEU A CA 1
ATOM 897 C C . LEU A 1 113 ? 16.460 2.316 -20.716 1.00 97.75 113 LEU A C 1
ATOM 899 O O . LEU A 1 113 ? 16.146 3.353 -21.291 1.00 97.75 113 LEU A O 1
ATOM 903 N N . LYS A 1 114 ? 17.587 2.215 -19.999 1.00 97.25 114 LYS A N 1
ATOM 904 C CA . LYS A 1 114 ? 18.537 3.326 -19.822 1.00 97.25 114 LYS A CA 1
ATOM 905 C C . LYS A 1 114 ? 19.153 3.800 -21.131 1.00 97.25 114 LYS A C 1
ATOM 907 O O . LYS A 1 114 ? 19.267 5.000 -21.354 1.00 97.25 114 LYS A O 1
ATOM 912 N N . GLU A 1 115 ? 19.559 2.871 -21.987 1.00 97.69 115 GLU A N 1
ATOM 913 C CA . GLU A 1 115 ? 20.146 3.188 -23.291 1.00 97.69 115 GLU A CA 1
ATOM 914 C C . GLU A 1 115 ? 19.133 3.862 -24.222 1.00 97.69 115 GLU A C 1
ATOM 916 O O . GLU A 1 115 ? 19.504 4.740 -24.999 1.00 97.69 115 GLU A O 1
ATOM 921 N N . LYS A 1 116 ? 17.855 3.475 -24.131 1.00 98.25 116 LYS A N 1
ATOM 922 C CA . LYS A 1 116 ? 16.797 3.974 -25.013 1.00 98.25 116 LYS A CA 1
ATOM 923 C C . LYS A 1 116 ? 16.132 5.263 -24.521 1.00 98.25 116 LYS A C 1
ATOM 925 O O . LYS A 1 116 ? 15.849 6.137 -25.337 1.00 98.25 116 LYS A O 1
ATOM 930 N N . TYR A 1 117 ? 15.889 5.374 -23.218 1.00 97.69 117 TYR A N 1
ATOM 931 C CA . TYR A 1 117 ? 15.072 6.428 -22.604 1.00 97.69 117 TYR A CA 1
ATOM 932 C C . TYR A 1 117 ? 15.838 7.276 -21.573 1.00 97.69 117 TYR A C 1
ATOM 934 O O . TYR A 1 117 ? 15.295 8.235 -21.037 1.00 97.69 117 TYR A O 1
ATOM 942 N N . GLY A 1 118 ? 17.106 6.968 -21.287 1.00 96.25 118 GLY A N 1
ATOM 943 C CA . GLY A 1 118 ? 17.881 7.653 -20.250 1.00 96.25 118 GLY A CA 1
ATOM 944 C C . GLY A 1 118 ? 17.514 7.198 -18.833 1.00 96.25 118 GLY A C 1
ATOM 945 O O . GLY A 1 118 ? 17.017 6.097 -18.622 1.00 96.25 118 GLY A O 1
ATOM 946 N N . THR A 1 119 ? 17.802 8.025 -17.827 1.00 94.62 119 THR A N 1
ATOM 947 C CA . THR A 1 119 ? 17.502 7.737 -16.405 1.00 94.62 119 THR A CA 1
ATOM 948 C C . THR A 1 119 ? 16.482 8.709 -15.803 1.00 94.62 119 THR A C 1
ATOM 950 O O . THR A 1 119 ? 16.344 8.765 -14.582 1.00 94.62 119 THR A O 1
ATOM 953 N N . GLY A 1 120 ? 15.860 9.535 -16.651 1.00 92.38 120 GLY A N 1
ATOM 954 C CA . GLY A 1 120 ? 14.921 10.590 -16.276 1.00 92.38 120 GLY A CA 1
ATOM 955 C C . GLY A 1 120 ? 13.477 10.103 -16.203 1.00 92.38 120 GLY A C 1
ATOM 956 O O . GLY A 1 120 ? 13.218 8.925 -15.967 1.00 92.38 120 GLY A O 1
ATOM 957 N N . ILE A 1 121 ? 12.535 11.023 -16.407 1.00 90.38 121 ILE A N 1
ATOM 958 C CA . ILE A 1 121 ? 11.097 10.727 -16.369 1.00 90.38 121 ILE A CA 1
ATOM 959 C C . ILE A 1 121 ? 10.692 9.751 -17.480 1.00 90.38 121 ILE A C 1
ATOM 961 O O . ILE A 1 121 ? 9.891 8.857 -17.246 1.00 90.38 121 ILE A O 1
ATOM 965 N N . GLU A 1 122 ? 11.349 9.830 -18.634 1.00 95.12 122 GLU A N 1
ATOM 966 C CA . GLU A 1 122 ? 11.090 8.997 -19.805 1.00 95.12 122 GLU A CA 1
ATOM 967 C C . GLU A 1 122 ? 11.382 7.511 -19.534 1.00 95.12 122 GLU A C 1
ATOM 969 O O . GLU A 1 122 ? 10.727 6.637 -20.099 1.00 95.12 122 GLU A O 1
ATOM 974 N N . PHE A 1 123 ? 12.336 7.205 -18.643 1.00 95.38 123 PHE A N 1
ATOM 975 C CA . PHE A 1 123 ? 12.593 5.835 -18.184 1.00 95.38 123 PHE A CA 1
ATOM 976 C C . PHE A 1 123 ? 11.389 5.275 -17.424 1.00 95.38 123 PHE A C 1
ATOM 978 O O . PHE A 1 123 ? 10.966 4.144 -17.668 1.00 95.38 123 PHE A O 1
ATOM 985 N N . TRP A 1 124 ? 10.861 6.071 -16.491 1.00 92.00 124 TRP A N 1
ATOM 986 C CA . TRP A 1 124 ? 9.756 5.677 -15.625 1.00 92.00 124 TRP A CA 1
ATOM 987 C C . TRP A 1 124 ? 8.452 5.585 -16.407 1.00 92.00 124 TRP A C 1
ATOM 989 O O . TRP A 1 124 ? 7.763 4.580 -16.288 1.00 92.00 124 TRP A O 1
ATOM 999 N N . GLU A 1 125 ? 8.172 6.550 -17.284 1.00 92.31 125 GLU A N 1
ATOM 1000 C CA . GLU A 1 125 ? 7.027 6.506 -18.201 1.00 92.31 125 GLU A CA 1
ATOM 1001 C C . GLU A 1 125 ? 7.079 5.257 -19.088 1.00 92.31 125 GLU A C 1
ATOM 1003 O O . GLU A 1 125 ? 6.110 4.501 -19.156 1.00 92.31 125 GLU A O 1
ATOM 1008 N N . ALA A 1 126 ? 8.232 4.971 -19.707 1.00 95.06 126 ALA A N 1
ATOM 1009 C CA . ALA A 1 126 ? 8.377 3.795 -20.561 1.00 95.06 126 ALA A CA 1
ATOM 1010 C C . ALA A 1 126 ? 8.156 2.475 -19.807 1.00 95.06 126 ALA A C 1
ATOM 1012 O O . ALA A 1 126 ? 7.598 1.527 -20.372 1.00 95.06 126 ALA A O 1
ATOM 1013 N N . TYR A 1 127 ? 8.592 2.409 -18.546 1.00 94.38 127 TYR A N 1
ATOM 1014 C CA . TYR A 1 127 ? 8.394 1.243 -17.694 1.00 94.38 127 TYR A CA 1
ATOM 1015 C C . TYR A 1 127 ? 6.944 1.108 -17.207 1.00 94.38 127 TYR A C 1
ATOM 1017 O O . TYR A 1 127 ? 6.351 0.039 -17.361 1.00 94.38 127 TYR A O 1
ATOM 1025 N N . GLU A 1 128 ? 6.360 2.175 -16.655 1.00 91.62 128 GLU A N 1
ATOM 1026 C CA . GLU A 1 128 ? 4.997 2.183 -16.108 1.00 91.62 128 GLU A CA 1
ATOM 1027 C C . GLU A 1 128 ? 3.937 1.915 -17.183 1.00 91.62 128 GLU A C 1
ATOM 1029 O O . GLU A 1 128 ? 2.979 1.178 -16.931 1.00 91.62 128 GLU A O 1
ATOM 1034 N N . ASP A 1 129 ? 4.127 2.443 -18.395 1.00 93.50 129 ASP A N 1
ATOM 1035 C CA . ASP A 1 129 ? 3.227 2.195 -19.523 1.00 93.50 129 ASP A CA 1
ATOM 1036 C C . ASP A 1 129 ? 3.481 0.840 -20.210 1.00 93.50 129 ASP A C 1
ATOM 1038 O O . ASP A 1 129 ? 2.646 0.381 -20.998 1.00 93.50 129 ASP A O 1
ATOM 1042 N N . ASP A 1 130 ? 4.569 0.145 -19.856 1.00 95.31 130 ASP A N 1
ATOM 1043 C CA . ASP A 1 130 ? 5.040 -1.109 -20.466 1.00 95.31 130 ASP A CA 1
ATOM 1044 C C . ASP A 1 130 ? 5.271 -0.964 -21.986 1.00 95.31 130 ASP A C 1
ATOM 1046 O O . ASP A 1 130 ? 4.906 -1.844 -22.772 1.00 95.31 130 ASP A O 1
ATOM 1050 N N . LEU A 1 131 ? 5.868 0.156 -22.425 1.00 96.75 131 LEU A N 1
ATOM 1051 C CA . LEU A 1 131 ? 6.084 0.460 -23.853 1.00 96.75 131 LEU A CA 1
ATOM 1052 C C . LEU A 1 131 ? 6.922 -0.610 -24.571 1.00 96.75 131 LEU A C 1
ATOM 1054 O O . LEU A 1 131 ? 6.823 -0.791 -25.782 1.00 96.75 131 LEU A O 1
ATOM 1058 N N . GLU A 1 132 ? 7.737 -1.338 -23.810 1.00 97.56 132 GLU A N 1
ATOM 1059 C CA . GLU A 1 132 ? 8.657 -2.368 -24.287 1.00 97.56 132 GLU A CA 1
ATOM 1060 C C . GLU A 1 132 ? 8.229 -3.777 -23.864 1.00 97.56 132 GLU A C 1
ATOM 1062 O O . GLU A 1 132 ? 9.080 -4.654 -23.693 1.00 97.56 132 GLU A O 1
ATOM 1067 N N . LYS A 1 133 ? 6.918 -4.006 -23.699 1.00 97.25 133 LYS A N 1
ATOM 1068 C CA . LYS A 1 133 ? 6.340 -5.266 -23.206 1.00 97.25 133 LYS A CA 1
ATOM 1069 C C . LYS A 1 133 ? 6.951 -6.517 -23.832 1.00 97.25 133 LYS A C 1
ATOM 1071 O O . LYS A 1 133 ? 7.397 -7.405 -23.114 1.00 97.25 133 LYS A O 1
ATOM 1076 N N . GLU A 1 134 ? 7.032 -6.589 -25.161 1.00 98.00 134 GLU A N 1
ATOM 1077 C CA . GLU A 1 134 ? 7.596 -7.769 -25.830 1.00 98.00 134 GLU A CA 1
ATOM 1078 C C . GLU A 1 134 ? 9.069 -8.004 -25.469 1.00 98.00 134 GLU A C 1
ATOM 1080 O O . GLU A 1 134 ? 9.504 -9.145 -25.306 1.00 98.00 134 GLU A O 1
ATOM 1085 N N . THR A 1 135 ? 9.859 -6.933 -25.371 1.00 98.06 135 THR A N 1
ATOM 1086 C CA . THR A 1 135 ? 11.275 -7.002 -24.993 1.00 98.06 135 THR A CA 1
ATOM 1087 C C . THR A 1 135 ? 11.409 -7.424 -23.533 1.00 98.06 135 THR A C 1
ATOM 1089 O O . THR A 1 135 ? 12.189 -8.325 -23.224 1.00 98.06 135 THR A O 1
ATOM 1092 N N . ARG A 1 136 ? 10.602 -6.827 -22.650 1.00 97.56 136 ARG A N 1
ATOM 1093 C CA . ARG A 1 136 ? 10.516 -7.158 -21.226 1.00 97.56 136 ARG A CA 1
ATOM 1094 C C . ARG A 1 136 ? 10.205 -8.638 -21.012 1.00 97.56 136 ARG A C 1
ATOM 1096 O O . ARG A 1 136 ? 10.939 -9.318 -20.296 1.00 97.56 136 ARG A O 1
ATOM 1103 N N . GLU A 1 137 ? 9.159 -9.143 -21.667 1.00 97.25 137 GLU A N 1
ATOM 1104 C CA . GLU A 1 137 ? 8.720 -10.540 -21.581 1.00 97.25 137 GLU A CA 1
ATOM 1105 C C . GLU A 1 137 ? 9.801 -11.501 -22.096 1.00 97.25 137 GLU A C 1
ATOM 1107 O O . GLU A 1 137 ? 10.115 -12.485 -21.426 1.00 97.25 137 GLU A O 1
ATOM 1112 N N . LYS A 1 138 ? 10.453 -11.189 -23.228 1.00 97.69 138 LYS A N 1
ATOM 1113 C CA . LYS A 1 138 ? 11.586 -11.979 -23.755 1.00 97.69 138 LYS A CA 1
ATOM 1114 C C . LYS A 1 138 ? 12.772 -12.030 -22.787 1.00 97.69 138 LYS A C 1
ATOM 1116 O O . LYS A 1 138 ? 13.485 -13.030 -22.752 1.00 97.69 138 LYS A O 1
ATOM 1121 N N . MET A 1 139 ? 12.996 -10.963 -22.022 1.00 97.19 139 MET A N 1
ATOM 1122 C CA . MET A 1 139 ? 14.061 -10.874 -21.018 1.00 97.19 139 MET A CA 1
ATOM 1123 C C . MET A 1 139 ? 13.653 -11.425 -19.643 1.00 97.19 139 MET A C 1
ATOM 1125 O O . MET A 1 139 ? 14.496 -11.483 -18.749 1.00 97.19 139 MET A O 1
ATOM 1129 N N . GLY A 1 140 ? 12.390 -11.827 -19.460 1.00 95.94 140 GLY A N 1
ATOM 1130 C CA . GLY A 1 140 ? 11.870 -12.329 -18.187 1.00 95.94 140 GLY A CA 1
ATOM 1131 C C . GLY A 1 140 ? 11.780 -11.270 -17.083 1.00 95.94 140 GLY A C 1
ATOM 1132 O O . GLY A 1 140 ? 11.825 -11.622 -15.908 1.00 95.94 140 GLY A O 1
ATOM 1133 N N . ALA A 1 141 ? 11.693 -9.985 -17.437 1.00 96.50 141 ALA A N 1
ATOM 1134 C CA . ALA A 1 141 ? 11.580 -8.899 -16.467 1.00 96.50 141 ALA A CA 1
ATOM 1135 C C . ALA A 1 141 ? 10.132 -8.712 -15.969 1.00 96.50 141 ALA A C 1
ATOM 1137 O O . ALA A 1 141 ? 9.168 -8.812 -16.733 1.00 96.50 141 ALA A O 1
ATOM 1138 N N . GLU A 1 142 ? 9.982 -8.401 -14.679 1.00 95.88 142 GLU A N 1
ATOM 1139 C CA . GLU A 1 142 ? 8.687 -8.066 -14.074 1.00 95.88 142 GLU A CA 1
ATOM 1140 C C . GLU A 1 142 ? 8.148 -6.749 -14.657 1.00 95.88 142 GLU A C 1
ATOM 1142 O O . GLU A 1 142 ? 8.870 -5.749 -14.707 1.00 95.88 142 GLU A O 1
ATOM 1147 N N . GLY A 1 143 ? 6.890 -6.748 -15.103 1.00 95.56 143 GLY A N 1
ATOM 1148 C CA . GLY A 1 143 ? 6.197 -5.556 -15.579 1.00 95.56 143 GLY A CA 1
ATOM 1149 C C . GLY A 1 143 ? 5.026 -5.143 -14.687 1.00 95.56 143 GLY A C 1
ATOM 1150 O O . GLY A 1 143 ? 4.719 -5.813 -13.694 1.00 95.56 143 GLY A O 1
ATOM 1151 N N . PRO A 1 144 ? 4.328 -4.057 -15.064 1.00 95.25 144 PRO A N 1
ATOM 1152 C CA . PRO A 1 144 ? 3.215 -3.507 -14.290 1.00 95.25 144 PRO A CA 1
ATOM 1153 C C . PRO A 1 144 ? 2.102 -4.523 -13.987 1.00 95.25 144 PRO A C 1
ATOM 1155 O O . PRO A 1 144 ? 1.586 -4.552 -12.871 1.00 95.25 144 PRO A O 1
ATOM 1158 N N . ASP A 1 145 ? 1.765 -5.403 -14.938 1.00 95.31 145 ASP A N 1
ATOM 1159 C CA . ASP A 1 145 ? 0.706 -6.412 -14.766 1.00 95.31 145 ASP A CA 1
ATOM 1160 C C . ASP A 1 145 ? 1.096 -7.495 -13.740 1.00 95.31 145 ASP A C 1
ATOM 1162 O O . ASP A 1 145 ? 0.259 -7.971 -12.967 1.00 95.31 145 ASP A O 1
ATOM 1166 N N . GLU A 1 146 ? 2.368 -7.910 -13.716 1.00 95.69 146 GLU A N 1
ATOM 1167 C CA . GLU A 1 146 ? 2.869 -8.858 -12.718 1.00 95.69 146 GLU A CA 1
ATOM 1168 C C . GLU A 1 146 ? 2.928 -8.228 -11.322 1.00 95.69 146 GLU A C 1
ATOM 1170 O O . GLU A 1 146 ? 2.526 -8.874 -10.347 1.00 95.69 146 GLU A O 1
ATOM 1175 N N . ILE A 1 147 ? 3.354 -6.963 -11.233 1.00 95.44 147 ILE A N 1
ATOM 1176 C CA . ILE A 1 147 ? 3.363 -6.190 -9.984 1.00 95.44 147 ILE A CA 1
ATOM 1177 C C . ILE A 1 147 ? 1.948 -6.072 -9.422 1.00 95.44 147 ILE A C 1
ATOM 1179 O O . ILE A 1 147 ? 1.702 -6.414 -8.264 1.00 95.44 147 ILE A O 1
ATOM 1183 N N . ALA A 1 148 ? 1.001 -5.645 -10.255 1.00 95.00 148 ALA A N 1
ATOM 1184 C CA . ALA A 1 148 ? -0.394 -5.501 -9.874 1.00 95.00 148 ALA A CA 1
ATOM 1185 C C . ALA A 1 148 ? -0.982 -6.824 -9.354 1.00 95.00 148 ALA A C 1
ATOM 1187 O O . ALA A 1 148 ? -1.643 -6.842 -8.312 1.00 95.00 148 ALA A O 1
ATOM 1188 N N . ARG A 1 149 ? -0.659 -7.951 -10.008 1.00 95.31 149 ARG A N 1
ATOM 1189 C CA . ARG A 1 149 ? -1.079 -9.293 -9.579 1.00 95.31 149 ARG A CA 1
ATOM 1190 C C . ARG A 1 149 ? -0.531 -9.672 -8.204 1.00 95.31 149 ARG A C 1
ATOM 1192 O O . ARG A 1 149 ? -1.305 -10.106 -7.354 1.00 95.31 149 ARG A O 1
ATOM 1199 N N . ARG A 1 150 ? 0.772 -9.499 -7.945 1.00 94.69 150 ARG A N 1
ATOM 1200 C CA . ARG A 1 150 ? 1.347 -9.863 -6.633 1.00 94.69 150 ARG A CA 1
ATOM 1201 C C . ARG A 1 150 ? 0.881 -8.944 -5.502 1.00 94.69 150 ARG A C 1
ATOM 1203 O O . ARG A 1 150 ? 0.697 -9.424 -4.382 1.00 94.69 150 ARG A O 1
ATOM 1210 N N . THR A 1 151 ? 0.640 -7.662 -5.790 1.00 94.62 151 THR A N 1
ATOM 1211 C CA . THR A 1 151 ? 0.029 -6.722 -4.840 1.00 94.62 151 THR A CA 1
ATOM 1212 C C . THR A 1 151 ? -1.401 -7.154 -4.516 1.00 94.62 151 THR A C 1
ATOM 1214 O O . THR A 1 151 ? -1.747 -7.286 -3.341 1.00 94.62 151 THR A O 1
ATOM 1217 N N . HIS A 1 152 ? -2.211 -7.465 -5.535 1.00 95.06 152 HIS A N 1
ATOM 1218 C CA . HIS A 1 152 ? -3.567 -7.991 -5.359 1.00 95.06 152 HIS A CA 1
ATOM 1219 C C . HIS A 1 152 ? -3.577 -9.275 -4.516 1.00 95.06 152 HIS A C 1
ATOM 1221 O O . HIS A 1 152 ? -4.329 -9.374 -3.545 1.00 95.06 152 HIS A O 1
ATOM 1227 N N . ASP A 1 153 ? -2.708 -10.241 -4.831 1.00 94.81 153 ASP A N 1
ATOM 1228 C CA . ASP A 1 153 ? -2.605 -11.497 -4.083 1.00 94.81 153 ASP A CA 1
ATOM 1229 C C . ASP A 1 153 ? -2.284 -11.266 -2.605 1.00 94.81 153 ASP A C 1
ATOM 1231 O O . ASP A 1 153 ? -2.818 -11.954 -1.730 1.00 94.81 153 ASP A O 1
ATOM 1235 N N . TYR A 1 154 ? -1.430 -10.286 -2.307 1.00 94.75 154 TYR A N 1
ATOM 1236 C CA . TYR A 1 154 ? -1.129 -9.922 -0.933 1.00 94.75 154 TYR A CA 1
ATOM 1237 C C . TYR A 1 154 ? -2.324 -9.284 -0.221 1.00 94.75 154 TYR A C 1
ATOM 1239 O O . TYR A 1 154 ? -2.668 -9.714 0.882 1.00 94.75 154 TYR A O 1
ATOM 1247 N N . LEU A 1 155 ? -2.988 -8.311 -0.848 1.00 94.88 155 LEU A N 1
ATOM 1248 C CA . LEU A 1 155 ? -4.172 -7.673 -0.271 1.00 94.88 155 LEU A CA 1
ATOM 1249 C C . LEU A 1 155 ? -5.278 -8.698 -0.005 1.00 94.88 155 LEU A C 1
ATOM 1251 O O . LEU A 1 155 ? -5.859 -8.696 1.076 1.00 94.88 155 LEU A O 1
ATOM 1255 N N . ARG A 1 156 ? -5.484 -9.656 -0.913 1.00 94.56 156 ARG A N 1
ATOM 1256 C CA . ARG A 1 156 ? -6.407 -10.779 -0.710 1.00 94.56 156 ARG A CA 1
ATOM 1257 C C . ARG A 1 156 ? -6.039 -11.630 0.508 1.00 94.56 156 ARG A C 1
ATOM 1259 O O . ARG A 1 156 ? -6.919 -12.023 1.273 1.00 94.56 156 ARG A O 1
ATOM 1266 N N . VAL A 1 157 ? -4.753 -11.905 0.729 1.00 94.50 157 VAL A N 1
ATOM 1267 C CA . VAL A 1 157 ? -4.279 -12.636 1.919 1.00 94.50 157 VAL A CA 1
ATOM 1268 C C . VAL A 1 157 ? -4.576 -11.854 3.196 1.00 94.50 157 VAL A C 1
ATOM 1270 O O . VAL A 1 157 ? -5.093 -12.438 4.148 1.00 94.50 157 VAL A O 1
ATOM 1273 N N . VAL A 1 158 ? -4.315 -10.544 3.207 1.00 94.94 158 VAL A N 1
ATOM 1274 C CA . VAL A 1 158 ? -4.643 -9.667 4.342 1.00 94.94 158 VAL A CA 1
ATOM 1275 C C . VAL A 1 158 ? -6.150 -9.667 4.600 1.00 94.94 158 VAL A C 1
ATOM 1277 O O . VAL A 1 158 ? -6.580 -9.913 5.726 1.00 94.94 158 VAL A O 1
ATOM 1280 N N . THR A 1 159 ? -6.968 -9.478 3.565 1.00 94.25 159 THR A N 1
ATOM 1281 C CA . THR A 1 159 ? -8.429 -9.498 3.682 1.00 94.25 159 THR A CA 1
ATOM 1282 C C . THR A 1 159 ? -8.926 -10.834 4.229 1.00 94.25 159 THR A C 1
ATOM 1284 O O . THR A 1 159 ? -9.725 -10.848 5.162 1.00 94.25 159 THR A O 1
ATOM 1287 N N . ASN A 1 160 ? -8.430 -11.964 3.722 1.00 93.69 160 ASN A N 1
ATOM 1288 C CA . ASN A 1 160 ? -8.812 -13.289 4.215 1.00 93.69 160 ASN A CA 1
ATOM 1289 C C . ASN A 1 160 ? -8.367 -13.531 5.663 1.00 93.69 160 ASN A C 1
ATOM 1291 O O . ASN A 1 160 ? -9.133 -14.094 6.445 1.00 93.69 160 ASN A O 1
ATOM 1295 N N . ALA A 1 161 ? -7.186 -13.051 6.060 1.00 94.81 161 ALA A N 1
ATOM 1296 C CA . ALA A 1 161 ? -6.758 -13.089 7.456 1.00 94.81 161 ALA A CA 1
ATOM 1297 C C . ALA A 1 161 ? -7.713 -12.287 8.358 1.00 94.81 161 ALA A C 1
ATOM 1299 O O . ALA A 1 161 ? -8.073 -12.755 9.438 1.00 94.81 161 ALA A O 1
ATOM 1300 N N . MET A 1 162 ? -8.186 -11.124 7.899 1.00 95.19 162 MET A N 1
ATOM 1301 C CA . MET A 1 162 ? -9.153 -10.311 8.645 1.00 95.19 162 MET A CA 1
ATOM 1302 C C . MET A 1 162 ? -10.548 -10.945 8.699 1.00 95.19 162 MET A C 1
ATOM 1304 O O . MET A 1 162 ? -11.226 -10.835 9.718 1.00 95.19 162 MET A O 1
ATOM 1308 N N . LYS A 1 163 ? -10.977 -11.680 7.664 1.00 92.94 163 LYS A N 1
ATOM 1309 C CA . LYS A 1 163 ? -12.209 -12.492 7.736 1.00 92.94 163 LYS A CA 1
ATOM 1310 C C . LYS A 1 163 ? -12.111 -13.532 8.852 1.00 92.94 163 LYS A C 1
ATOM 1312 O O . LYS A 1 163 ? -13.017 -13.632 9.678 1.00 92.94 163 LYS A O 1
ATOM 1317 N N . SER A 1 164 ? -10.993 -14.256 8.916 1.00 94.44 164 SER A N 1
ATOM 1318 C CA . SER A 1 164 ? -10.737 -15.222 9.989 1.00 94.44 164 SER A CA 1
ATOM 1319 C C . SER A 1 164 ? -10.707 -14.542 11.359 1.00 94.44 164 SER A C 1
ATOM 1321 O O . SER A 1 164 ? -11.334 -15.031 12.297 1.00 94.44 164 SER A O 1
ATOM 1323 N N . TYR A 1 165 ? -10.061 -13.377 11.469 1.00 95.94 165 TYR A N 1
ATOM 1324 C CA . TYR A 1 165 ? -10.059 -12.572 12.692 1.00 95.94 165 TYR A CA 1
ATOM 1325 C C . TYR A 1 165 ? -11.479 -12.224 13.161 1.00 95.94 165 TYR A C 1
ATOM 1327 O O . TYR A 1 165 ? -11.818 -12.495 14.312 1.00 95.94 165 TYR A O 1
ATOM 1335 N N . HIS A 1 166 ? -12.334 -11.701 12.276 1.00 95.12 166 HIS A N 1
ATOM 1336 C CA . HIS A 1 166 ? -13.708 -11.323 12.620 1.00 95.12 166 HIS A CA 1
ATOM 1337 C C . HIS A 1 166 ? -14.593 -12.520 12.991 1.00 95.12 166 HIS A C 1
ATOM 1339 O O . HIS A 1 166 ? -15.541 -12.351 13.755 1.00 95.12 166 HIS A O 1
ATOM 1345 N N . SER A 1 167 ? -14.286 -13.728 12.504 1.00 94.75 167 SER A N 1
ATOM 1346 C CA . SER A 1 167 ? -15.012 -14.938 12.918 1.00 94.75 167 SER A CA 1
ATOM 1347 C C . SER A 1 167 ? -14.797 -15.273 14.401 1.00 94.75 167 SER A C 1
ATOM 1349 O O . SER A 1 167 ? -15.695 -15.801 15.052 1.00 94.75 167 SER A O 1
ATOM 1351 N N . LEU A 1 168 ? -13.626 -14.915 14.942 1.00 96.56 168 LEU A N 1
ATOM 1352 C CA . LEU A 1 168 ? -13.262 -15.090 16.351 1.00 96.56 168 LEU A CA 1
ATOM 1353 C C . LEU A 1 168 ? -13.587 -13.856 17.207 1.00 96.56 168 LEU A C 1
ATOM 1355 O O . LEU A 1 168 ? -13.694 -13.968 18.425 1.00 96.56 168 LEU A O 1
ATOM 1359 N N . HIS A 1 169 ? -13.757 -12.691 16.577 1.00 96.56 169 HIS A N 1
ATOM 1360 C CA . HIS A 1 169 ? -13.992 -11.409 17.241 1.00 96.56 169 HIS A CA 1
ATOM 1361 C C . HIS A 1 169 ? -15.203 -10.686 16.621 1.00 96.56 169 HIS A C 1
ATOM 1363 O O . HIS A 1 169 ? -15.048 -9.652 15.959 1.00 96.56 169 HIS A O 1
ATOM 1369 N N . PRO A 1 170 ? -16.424 -11.229 16.786 1.00 94.50 170 PRO A N 1
ATOM 1370 C CA . PRO A 1 170 ? -17.618 -10.658 16.177 1.00 94.50 170 PRO A CA 1
ATOM 1371 C C . PRO A 1 170 ? -17.887 -9.239 16.694 1.00 94.50 170 PRO A C 1
ATOM 1373 O O . PRO A 1 170 ? -17.710 -8.940 17.871 1.00 94.50 170 PRO A O 1
ATOM 1376 N N . GLY A 1 171 ? -18.337 -8.360 15.797 1.00 92.81 171 GLY A N 1
ATOM 1377 C CA . GLY A 1 171 ? -18.643 -6.960 16.114 1.00 92.81 171 GLY A CA 1
ATOM 1378 C C . GLY A 1 171 ? -17.442 -6.013 16.066 1.00 92.81 171 GLY A C 1
ATOM 1379 O O . GLY A 1 171 ? -17.651 -4.802 16.017 1.00 92.81 171 GLY A O 1
ATOM 1380 N N . ARG A 1 172 ? -16.214 -6.541 15.997 1.00 95.62 172 ARG A N 1
ATOM 1381 C CA . ARG A 1 172 ? -15.008 -5.724 15.844 1.00 95.62 172 ARG A CA 1
ATOM 1382 C C . ARG A 1 172 ? -14.822 -5.240 14.407 1.00 95.62 172 ARG A C 1
ATOM 1384 O O . ARG A 1 172 ? -15.348 -5.828 13.459 1.00 95.62 172 ARG A O 1
ATOM 1391 N N . ARG A 1 173 ? -14.097 -4.134 14.265 1.00 95.19 173 ARG A N 1
ATOM 1392 C CA . ARG A 1 173 ? -13.623 -3.560 13.002 1.00 95.19 173 ARG A CA 1
ATOM 1393 C C . ARG A 1 173 ? -12.104 -3.563 13.052 1.00 95.19 173 ARG A C 1
ATOM 1395 O O . ARG A 1 173 ? -11.549 -3.238 14.091 1.00 95.19 173 ARG A O 1
ATOM 1402 N N . VAL A 1 174 ? -11.435 -3.850 11.942 1.00 96.00 174 VAL A N 1
ATOM 1403 C CA . VAL A 1 174 ? -9.973 -3.740 11.871 1.00 96.00 174 VAL A CA 1
ATOM 1404 C C . VAL A 1 174 ? -9.579 -2.718 10.819 1.00 96.00 174 VAL A C 1
ATOM 1406 O O . VAL A 1 174 ? -10.026 -2.795 9.675 1.00 96.00 174 VAL A O 1
ATOM 1409 N N . MET A 1 175 ? -8.718 -1.783 11.206 1.00 96.00 175 MET A N 1
ATOM 1410 C CA . MET A 1 175 ? -7.973 -0.936 10.289 1.00 96.00 175 MET A CA 1
ATOM 1411 C C . MET A 1 175 ? -6.592 -1.548 10.076 1.00 96.00 175 MET A C 1
ATOM 1413 O O . MET A 1 175 ? -5.799 -1.660 11.011 1.00 96.00 175 MET A O 1
ATOM 1417 N N . VAL A 1 176 ? -6.307 -1.950 8.840 1.00 96.56 176 VAL A N 1
ATOM 1418 C CA . VAL A 1 176 ? -4.985 -2.447 8.460 1.00 96.56 176 VAL A CA 1
ATOM 1419 C C . VAL A 1 176 ? -4.279 -1.373 7.648 1.00 96.56 176 VAL A C 1
ATOM 1421 O O . VAL A 1 176 ? -4.732 -1.027 6.560 1.00 96.56 176 VAL A O 1
ATOM 1424 N N . TRP A 1 177 ? -3.172 -0.863 8.174 1.00 95.31 177 TRP A N 1
ATOM 1425 C CA . TRP A 1 177 ? -2.267 0.022 7.459 1.00 95.31 177 TRP A CA 1
ATOM 1426 C C . TRP A 1 177 ? -1.174 -0.807 6.795 1.00 95.31 177 TRP A C 1
ATOM 1428 O O . TRP A 1 177 ? -0.431 -1.521 7.472 1.00 95.31 177 TRP A O 1
ATOM 1438 N N . VAL A 1 178 ? -1.084 -0.728 5.470 1.00 94.25 178 VAL A N 1
ATOM 1439 C CA . VAL A 1 178 ? -0.078 -1.440 4.677 1.00 94.25 178 VAL A CA 1
ATOM 1440 C C . VAL A 1 178 ? 0.800 -0.413 3.981 1.00 94.25 178 VAL A C 1
ATOM 1442 O O . VAL A 1 178 ? 0.346 0.262 3.064 1.00 94.25 178 VAL A O 1
ATOM 1445 N N . GLU A 1 179 ? 2.049 -0.320 4.417 1.00 91.94 179 GLU A N 1
ATOM 1446 C CA . GLU A 1 179 ? 3.044 0.586 3.858 1.00 91.94 179 GLU A CA 1
ATOM 1447 C C . GLU A 1 179 ? 3.869 -0.124 2.775 1.00 91.94 179 GLU A C 1
ATOM 1449 O O . GLU A 1 179 ? 4.402 -1.218 2.993 1.00 91.94 179 GLU A O 1
ATOM 1454 N N . GLY A 1 180 ? 3.967 0.499 1.602 1.00 89.56 180 GLY A N 1
ATOM 1455 C CA . GLY A 1 180 ? 4.675 -0.007 0.424 1.00 89.56 180 GLY A CA 1
ATOM 1456 C C . GLY A 1 180 ? 5.146 1.146 -0.461 1.00 89.56 180 GLY A C 1
ATOM 1457 O O . GLY A 1 180 ? 5.173 2.288 -0.015 1.00 89.56 180 GLY A O 1
ATOM 1458 N N . HIS A 1 181 ? 5.529 0.873 -1.709 1.00 87.19 181 HIS A N 1
ATOM 1459 C CA . HIS A 1 181 ? 5.939 1.918 -2.655 1.00 87.19 181 HIS A CA 1
ATOM 1460 C C . HIS A 1 181 ? 4.842 2.231 -3.680 1.00 87.19 181 HIS A C 1
ATOM 1462 O O . HIS A 1 181 ? 3.978 1.395 -3.975 1.00 87.19 181 HIS A O 1
ATOM 1468 N N . TYR A 1 182 ? 4.898 3.445 -4.239 1.00 87.44 182 TYR A N 1
ATOM 1469 C CA . TYR A 1 182 ? 4.022 3.886 -5.328 1.00 87.44 182 TYR A CA 1
ATOM 1470 C C . TYR A 1 182 ? 4.040 2.885 -6.488 1.00 87.44 182 TYR A C 1
ATOM 1472 O O . TYR A 1 182 ? 2.988 2.492 -6.991 1.00 87.44 182 TYR A O 1
ATOM 1480 N N . ASP A 1 183 ? 5.227 2.382 -6.808 1.00 87.50 183 ASP A N 1
ATOM 1481 C CA . ASP A 1 183 ? 5.505 1.401 -7.850 1.00 87.50 183 ASP A CA 1
ATOM 1482 C C . ASP A 1 183 ? 4.713 0.091 -7.706 1.00 87.50 183 ASP A C 1
ATOM 1484 O O . ASP A 1 183 ? 4.454 -0.596 -8.690 1.00 87.50 183 ASP A O 1
ATOM 1488 N N . ASN A 1 184 ? 4.266 -0.260 -6.495 1.00 88.31 184 ASN A N 1
ATOM 1489 C CA . ASN A 1 184 ? 3.406 -1.422 -6.257 1.00 88.31 184 ASN A CA 1
ATOM 1490 C C . ASN A 1 184 ? 1.918 -1.083 -6.239 1.00 88.31 184 ASN A C 1
ATOM 1492 O O . ASN A 1 184 ? 1.093 -1.879 -6.700 1.00 88.31 184 ASN A O 1
ATOM 1496 N N . LEU A 1 185 ? 1.581 0.066 -5.656 1.00 89.25 185 LEU A N 1
ATOM 1497 C CA . LEU A 1 185 ? 0.207 0.511 -5.447 1.00 89.25 185 LEU A CA 1
ATOM 1498 C C . LEU A 1 185 ? -0.424 0.999 -6.751 1.00 89.25 185 LEU A C 1
ATOM 1500 O O . LEU A 1 185 ? -1.568 0.655 -7.040 1.00 89.25 185 LEU A O 1
ATOM 1504 N N . SER A 1 186 ? 0.323 1.765 -7.547 1.00 91.94 186 SER A N 1
ATOM 1505 C CA . SER A 1 186 ? -0.166 2.400 -8.768 1.00 91.94 186 SER A CA 1
ATOM 1506 C C . SER A 1 186 ? -0.594 1.379 -9.829 1.00 91.94 186 SER A C 1
ATOM 1508 O O . SER A 1 186 ? -1.761 1.429 -10.234 1.00 91.94 186 SER A O 1
ATOM 1510 N N . PRO A 1 187 ? 0.230 0.374 -10.209 1.00 93.19 187 PRO A N 1
ATOM 1511 C CA . PRO A 1 187 ? -0.203 -0.654 -11.158 1.00 93.19 187 PRO A CA 1
ATOM 1512 C C . PRO A 1 187 ? -1.416 -1.447 -10.664 1.00 93.19 187 PRO A C 1
ATOM 1514 O O . PRO A 1 187 ? -2.344 -1.696 -11.433 1.00 93.19 187 PRO A O 1
ATOM 1517 N N . TYR A 1 188 ? -1.442 -1.803 -9.372 1.00 93.94 188 TYR A N 1
ATOM 1518 C CA . TYR A 1 188 ? -2.571 -2.515 -8.773 1.00 93.94 188 TYR A CA 1
ATOM 1519 C C . TYR A 1 188 ? -3.867 -1.715 -8.876 1.00 93.94 188 TYR A C 1
ATOM 1521 O O . TYR A 1 188 ? -4.866 -2.236 -9.365 1.00 93.94 188 TYR A O 1
ATOM 1529 N N . LEU A 1 189 ? -3.856 -0.459 -8.426 1.00 93.50 189 LEU A N 1
ATOM 1530 C CA . LEU A 1 189 ? -5.049 0.375 -8.422 1.00 93.50 189 LEU A CA 1
ATOM 1531 C C . LEU A 1 189 ? -5.537 0.620 -9.842 1.00 93.50 189 LEU A C 1
ATOM 1533 O O . LEU A 1 189 ? -6.711 0.388 -10.096 1.00 93.50 189 LEU A O 1
ATOM 1537 N N . LYS A 1 190 ? -4.645 0.984 -10.772 1.00 93.56 190 LYS A N 1
ATOM 1538 C CA . LYS A 1 190 ? -5.003 1.203 -12.181 1.00 93.56 190 LYS A CA 1
ATOM 1539 C C . LYS A 1 190 ? -5.660 -0.035 -12.795 1.00 93.56 190 LYS A C 1
ATOM 1541 O O . LYS A 1 190 ? -6.712 0.074 -13.421 1.00 93.56 190 LYS A O 1
ATOM 1546 N N . GLN A 1 191 ? -5.103 -1.224 -12.550 1.00 93.69 191 GLN A N 1
ATOM 1547 C CA . GLN A 1 191 ? -5.706 -2.471 -13.020 1.00 93.69 191 GLN A CA 1
ATOM 1548 C C . GLN A 1 191 ? -7.057 -2.753 -12.346 1.00 93.69 191 GLN A C 1
ATOM 1550 O O . GLN A 1 191 ? -8.010 -3.140 -13.020 1.00 93.69 191 GLN A O 1
ATOM 1555 N N . ALA A 1 192 ? -7.150 -2.574 -11.027 1.00 92.81 192 ALA A N 1
ATOM 1556 C CA . ALA A 1 192 ? -8.347 -2.897 -10.256 1.00 92.81 192 ALA A CA 1
ATOM 1557 C C . ALA A 1 192 ? -9.518 -1.941 -10.535 1.00 92.81 192 ALA A C 1
ATOM 1559 O O . ALA A 1 192 ? -10.671 -2.348 -10.419 1.00 92.81 192 ALA A O 1
ATOM 1560 N N . THR A 1 193 ? -9.236 -0.693 -10.915 1.00 92.44 193 THR A N 1
ATOM 1561 C CA . THR A 1 193 ? -10.245 0.321 -11.249 1.00 92.44 193 THR A CA 1
ATOM 1562 C C . THR A 1 193 ? -10.528 0.442 -12.746 1.00 92.44 193 THR A C 1
ATOM 1564 O O . THR A 1 193 ? -11.472 1.130 -13.130 1.00 92.44 193 THR A O 1
ATOM 1567 N N . GLY A 1 194 ? -9.728 -0.206 -13.601 1.00 91.62 194 GLY A N 1
ATOM 1568 C CA . GLY A 1 194 ? -9.814 -0.062 -15.056 1.00 91.62 194 GLY A CA 1
ATOM 1569 C C . GLY A 1 194 ? -9.318 1.291 -15.579 1.00 91.62 194 GLY A C 1
ATOM 1570 O O . GLY A 1 194 ? -9.598 1.636 -16.729 1.00 91.62 194 GLY A O 1
ATOM 1571 N N . MET A 1 195 ? -8.603 2.062 -14.754 1.00 91.25 195 MET A N 1
ATOM 1572 C CA . MET A 1 195 ? -7.935 3.293 -15.179 1.00 91.25 195 MET A CA 1
ATOM 1573 C C . MET A 1 195 ? -6.818 2.981 -16.179 1.00 91.25 195 MET A C 1
ATOM 1575 O O . MET A 1 195 ? -6.238 1.890 -16.193 1.00 91.25 195 MET A O 1
ATOM 1579 N N . LYS A 1 196 ? -6.491 3.952 -17.031 1.00 90.44 196 LYS A N 1
ATOM 1580 C CA . LYS A 1 196 ? -5.357 3.825 -17.948 1.00 90.44 196 LYS A CA 1
ATOM 1581 C C . LYS A 1 196 ? -4.051 3.878 -17.165 1.00 90.44 196 LYS A C 1
ATOM 1583 O O . LYS A 1 196 ? -3.957 4.518 -16.119 1.00 90.44 196 LYS A O 1
ATOM 1588 N N . ARG A 1 197 ? -3.006 3.266 -17.722 1.00 86.62 197 ARG A N 1
ATOM 1589 C CA . ARG A 1 197 ? -1.654 3.329 -17.146 1.00 86.62 197 ARG A CA 1
ATOM 1590 C C . ARG A 1 197 ? -1.134 4.760 -17.017 1.00 86.62 197 ARG A C 1
ATOM 1592 O O . ARG A 1 197 ? -0.532 5.086 -16.004 1.00 86.62 197 ARG A O 1
ATOM 1599 N N . THR A 1 198 ? -1.516 5.624 -17.949 1.00 86.00 198 THR A N 1
ATOM 1600 C CA . THR A 1 198 ? -1.174 7.049 -17.970 1.00 86.00 198 THR A CA 1
ATOM 1601 C C . THR A 1 198 ? -1.991 7.914 -17.006 1.00 86.00 198 THR A C 1
ATOM 1603 O O . THR A 1 198 ? -1.724 9.108 -16.891 1.00 86.00 198 THR A O 1
ATOM 1606 N N . ASP A 1 199 ? -3.038 7.380 -16.366 1.00 87.19 199 ASP A N 1
ATOM 1607 C CA . ASP A 1 199 ? -3.884 8.187 -15.484 1.00 87.19 199 ASP A CA 1
ATOM 1608 C C . ASP A 1 199 ? -3.133 8.519 -14.184 1.00 87.19 199 ASP A C 1
ATOM 1610 O O . ASP A 1 199 ? -2.501 7.659 -13.564 1.00 87.19 199 ASP A O 1
ATOM 1614 N N . TYR A 1 200 ? -3.213 9.780 -13.752 1.00 83.62 200 TYR A N 1
ATOM 1615 C CA . TYR A 1 200 ? -2.563 10.243 -12.526 1.00 83.62 200 TYR A CA 1
ATOM 1616 C C . TYR A 1 200 ? -3.288 9.724 -11.277 1.00 83.62 200 TYR A C 1
ATOM 1618 O O . TYR A 1 200 ? -4.490 9.944 -11.105 1.00 83.62 200 TYR A O 1
ATOM 1626 N N . LEU A 1 201 ? -2.533 9.099 -10.370 1.00 85.12 201 LEU A N 1
ATOM 1627 C CA . LEU A 1 201 ? -2.982 8.733 -9.030 1.00 85.12 201 LEU A CA 1
ATOM 1628 C C . LEU A 1 201 ? -2.315 9.661 -8.004 1.00 85.12 201 LEU A C 1
ATOM 1630 O O . LEU A 1 201 ? -1.088 9.702 -7.966 1.00 85.12 201 LEU A O 1
ATOM 1634 N N . PRO A 1 202 ? -3.078 10.358 -7.140 1.00 78.50 202 PRO A N 1
ATOM 1635 C CA . PRO A 1 202 ? -2.533 11.286 -6.152 1.00 78.50 202 PRO A CA 1
ATOM 1636 C C . PRO A 1 202 ? -2.022 10.523 -4.922 1.00 78.50 202 PRO A C 1
ATOM 1638 O O . PRO A 1 202 ? -2.515 10.696 -3.807 1.00 78.50 202 PRO A O 1
ATOM 1641 N N . ILE A 1 203 ? -1.080 9.610 -5.147 1.00 78.19 203 ILE A N 1
ATOM 1642 C CA . ILE A 1 203 ? -0.403 8.826 -4.112 1.00 78.19 203 ILE A CA 1
ATOM 1643 C C . ILE A 1 203 ? 1.004 9.409 -3.982 1.00 78.19 203 ILE A C 1
ATOM 1645 O O . ILE A 1 203 ? 1.994 8.818 -4.405 1.00 78.19 203 ILE A O 1
ATOM 1649 N N . ASP A 1 204 ? 1.056 10.627 -3.452 1.00 69.81 204 ASP A N 1
ATOM 1650 C CA . ASP A 1 204 ? 2.302 11.336 -3.179 1.00 69.81 204 ASP A CA 1
ATOM 1651 C C . ASP A 1 204 ? 2.904 10.880 -1.831 1.00 69.81 204 ASP A C 1
ATOM 1653 O O . ASP A 1 204 ? 2.359 10.026 -1.127 1.00 69.81 204 ASP A O 1
ATOM 1657 N N . HIS A 1 205 ? 4.040 11.458 -1.432 1.00 65.88 205 HIS A N 1
ATOM 1658 C CA . HIS A 1 205 ? 4.716 11.125 -0.173 1.00 65.88 205 HIS A CA 1
ATOM 1659 C C . HIS A 1 205 ? 3.794 11.266 1.056 1.00 65.88 205 HIS A C 1
ATOM 1661 O O . HIS A 1 205 ? 3.442 12.373 1.462 1.00 65.88 205 HIS A O 1
ATOM 1667 N N . GLY A 1 206 ? 3.450 10.134 1.682 1.00 65.56 206 GLY A N 1
ATOM 1668 C CA . GLY A 1 206 ? 2.570 10.075 2.855 1.00 65.56 206 GLY A CA 1
ATOM 1669 C C . GLY A 1 206 ? 1.070 10.076 2.533 1.00 65.56 206 GLY A C 1
ATOM 1670 O O . GLY A 1 206 ? 0.261 10.183 3.453 1.00 65.56 206 GLY A O 1
ATOM 1671 N N . ALA A 1 207 ? 0.693 9.970 1.257 1.00 75.12 207 ALA A N 1
ATOM 1672 C CA . ALA A 1 207 ? -0.678 9.719 0.827 1.00 75.12 207 ALA A CA 1
ATOM 1673 C C . ALA A 1 207 ? -0.933 8.212 0.652 1.00 75.12 207 ALA A C 1
ATOM 1675 O O . ALA A 1 207 ? -0.012 7.404 0.553 1.00 75.12 207 ALA A O 1
ATOM 1676 N N . GLY A 1 208 ? -2.206 7.825 0.596 1.00 83.50 208 GLY A N 1
ATOM 1677 C CA . GLY A 1 208 ? -2.605 6.432 0.432 1.00 83.50 208 GLY A CA 1
ATOM 1678 C C . GLY A 1 208 ? -4.038 6.301 -0.061 1.00 83.50 208 GLY A C 1
ATOM 1679 O O . GLY A 1 208 ? -4.762 7.288 -0.199 1.00 83.50 208 GLY A O 1
ATOM 1680 N N . VAL A 1 209 ? -4.455 5.064 -0.322 1.00 88.75 209 VAL A N 1
ATOM 1681 C CA . VAL A 1 209 ? -5.824 4.746 -0.737 1.00 88.75 209 VAL A CA 1
ATOM 1682 C C . VAL A 1 209 ? -6.492 3.896 0.331 1.00 88.75 209 VAL A C 1
ATOM 1684 O O . VAL A 1 209 ? -6.001 2.828 0.694 1.00 88.75 209 VAL A O 1
ATOM 1687 N N . ALA A 1 210 ? -7.643 4.359 0.813 1.00 89.88 210 ALA A N 1
ATOM 1688 C CA . ALA A 1 210 ? -8.475 3.585 1.718 1.00 89.88 210 ALA A CA 1
ATOM 1689 C C . ALA A 1 210 ? -9.299 2.562 0.924 1.00 89.88 210 ALA A C 1
ATOM 1691 O O . ALA A 1 210 ? -10.107 2.925 0.066 1.00 89.88 210 ALA A O 1
ATOM 1692 N N . ILE A 1 211 ? -9.112 1.281 1.245 1.00 91.94 211 ILE A N 1
ATOM 1693 C CA . ILE A 1 211 ? -9.918 0.175 0.725 1.00 91.94 211 ILE A CA 1
ATOM 1694 C C . ILE A 1 211 ? -10.866 -0.277 1.836 1.00 91.94 211 ILE A C 1
ATOM 1696 O O . ILE A 1 211 ? -10.437 -0.775 2.875 1.00 91.94 211 ILE A O 1
ATOM 1700 N N . HIS A 1 212 ? -12.165 -0.104 1.618 1.00 93.44 212 HIS A N 1
ATOM 1701 C CA . HIS A 1 212 ? -13.202 -0.557 2.532 1.00 93.44 212 HIS A CA 1
ATOM 1702 C C . HIS A 1 212 ? -13.673 -1.957 2.145 1.00 93.44 212 HIS A C 1
ATOM 1704 O O . HIS A 1 212 ? -14.037 -2.185 0.995 1.00 93.44 212 HIS A O 1
ATOM 1710 N N . VAL A 1 213 ? -13.707 -2.872 3.114 1.00 93.31 213 VAL A N 1
ATOM 1711 C CA . VAL A 1 213 ? -14.284 -4.214 2.964 1.00 93.31 213 VAL A CA 1
ATOM 1712 C C . VAL A 1 213 ? -15.506 -4.306 3.871 1.00 93.31 213 VAL A C 1
ATOM 1714 O O . VAL A 1 213 ? -15.381 -4.353 5.097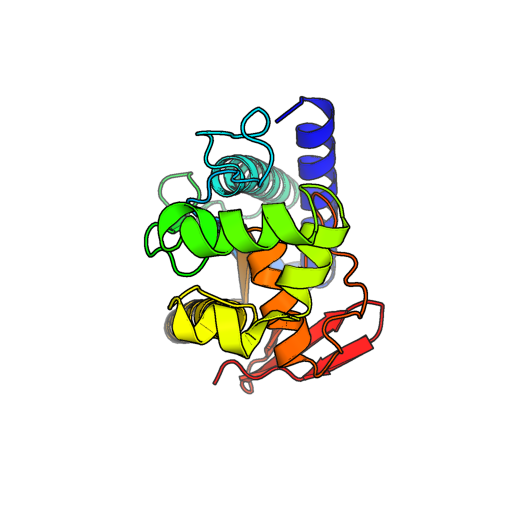 1.00 93.31 213 VAL A O 1
ATOM 1717 N N . ALA A 1 214 ? -16.689 -4.313 3.269 1.00 91.38 214 ALA A N 1
ATOM 1718 C CA . ALA A 1 214 ? -17.955 -4.396 3.980 1.00 91.38 214 ALA A CA 1
ATOM 1719 C C . ALA A 1 214 ? -18.250 -5.828 4.469 1.00 91.38 214 ALA A C 1
ATOM 1721 O O . ALA A 1 214 ? -17.606 -6.807 4.082 1.00 91.38 214 ALA A O 1
ATOM 1722 N N . ARG A 1 215 ? -19.254 -5.968 5.347 1.00 86.25 215 ARG A N 1
ATOM 1723 C CA . ARG A 1 215 ? -19.650 -7.269 5.930 1.00 86.25 215 ARG A CA 1
ATOM 1724 C C . ARG A 1 215 ? -20.113 -8.274 4.873 1.00 86.25 215 ARG A C 1
ATOM 1726 O O . ARG A 1 215 ? -19.808 -9.458 4.987 1.00 86.25 215 ARG A O 1
ATOM 1733 N N . ASP A 1 216 ? -20.797 -7.787 3.844 1.00 88.56 216 ASP A N 1
ATOM 1734 C CA . ASP A 1 216 ? -21.243 -8.547 2.670 1.00 88.56 216 ASP A CA 1
ATOM 1735 C C . ASP A 1 216 ? -20.107 -8.856 1.678 1.00 88.56 216 ASP A C 1
ATOM 1737 O O . ASP A 1 216 ? -20.358 -9.406 0.611 1.00 88.56 216 ASP A O 1
ATOM 1741 N N . GLN A 1 217 ? -18.859 -8.544 2.047 1.00 86.88 217 GLN A N 1
ATOM 1742 C CA . GLN A 1 217 ? -17.657 -8.711 1.233 1.00 86.88 217 GLN A CA 1
ATOM 1743 C C . GLN A 1 217 ? -17.572 -7.761 0.037 1.00 86.88 217 GLN A C 1
ATOM 1745 O O . GLN A 1 217 ? -16.673 -7.923 -0.789 1.00 86.88 217 GLN A O 1
ATOM 1750 N N . LYS A 1 218 ? -18.437 -6.741 -0.043 1.00 93.56 218 LYS A N 1
ATOM 1751 C CA . LYS A 1 218 ? -18.263 -5.672 -1.021 1.00 93.56 218 LYS A CA 1
ATOM 1752 C C . LYS A 1 218 ? -16.979 -4.905 -0.707 1.00 93.56 218 LYS A C 1
ATOM 1754 O O . LYS A 1 218 ? -16.790 -4.434 0.416 1.00 93.56 218 LYS A O 1
ATOM 1759 N N . VAL A 1 219 ? -16.101 -4.783 -1.701 1.00 94.62 219 VAL A N 1
ATOM 1760 C CA . VAL A 1 219 ? -14.846 -4.037 -1.581 1.00 94.62 219 VAL A CA 1
ATOM 1761 C C . VAL A 1 219 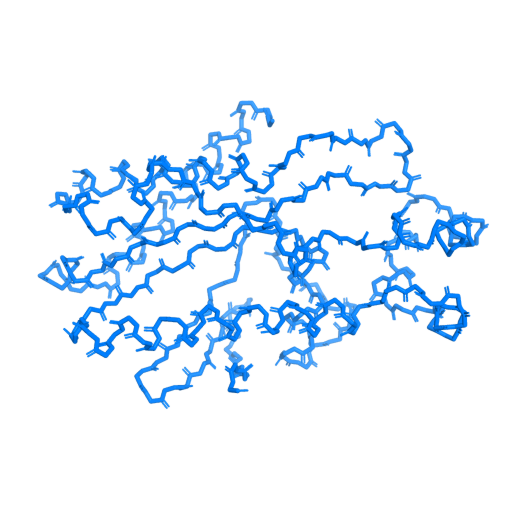? -14.948 -2.760 -2.397 1.00 94.62 219 VAL A C 1
ATOM 1763 O O . VAL A 1 219 ? -15.262 -2.810 -3.582 1.00 94.62 219 VAL A O 1
ATOM 1766 N N . THR A 1 220 ? -14.680 -1.619 -1.772 1.00 95.06 220 THR A N 1
ATOM 1767 C CA . THR A 1 220 ? -14.745 -0.309 -2.432 1.00 95.06 220 THR A CA 1
ATOM 1768 C C . THR A 1 220 ? -13.533 0.540 -2.092 1.00 95.06 220 THR A C 1
ATOM 1770 O O . THR A 1 220 ? -13.078 0.517 -0.949 1.00 95.06 220 THR A O 1
ATOM 1773 N N . ALA A 1 221 ? -13.071 1.355 -3.033 1.00 93.19 221 ALA A N 1
ATOM 1774 C CA . ALA A 1 221 ? -12.102 2.418 -2.781 1.00 93.19 221 ALA A CA 1
ATOM 1775 C C . ALA A 1 221 ? -12.648 3.774 -3.239 1.00 93.19 221 ALA A C 1
ATOM 1777 O O . ALA A 1 221 ? -13.482 3.845 -4.142 1.00 93.19 221 ALA A O 1
ATOM 1778 N N . GLN A 1 222 ? -12.176 4.846 -2.605 1.00 89.62 222 GLN A N 1
ATOM 1779 C CA . GLN A 1 222 ? -12.425 6.222 -3.032 1.00 89.62 222 GLN A CA 1
ATOM 1780 C C . GLN A 1 222 ? -11.112 6.813 -3.541 1.00 89.62 222 GLN A C 1
ATOM 1782 O O . GLN A 1 222 ? -10.138 6.878 -2.793 1.00 89.62 222 GLN A O 1
ATOM 1787 N N . ILE A 1 223 ? -11.079 7.231 -4.804 1.00 87.12 223 ILE A N 1
ATOM 1788 C CA . ILE A 1 223 ? -9.897 7.823 -5.440 1.00 87.12 223 ILE A CA 1
ATOM 1789 C C . ILE A 1 223 ? -10.363 9.067 -6.188 1.00 87.12 223 ILE A C 1
ATOM 1791 O O . ILE A 1 223 ? -11.258 8.982 -7.024 1.00 87.12 223 ILE A O 1
ATOM 1795 N N . GLN A 1 224 ? -9.792 10.232 -5.860 1.00 84.1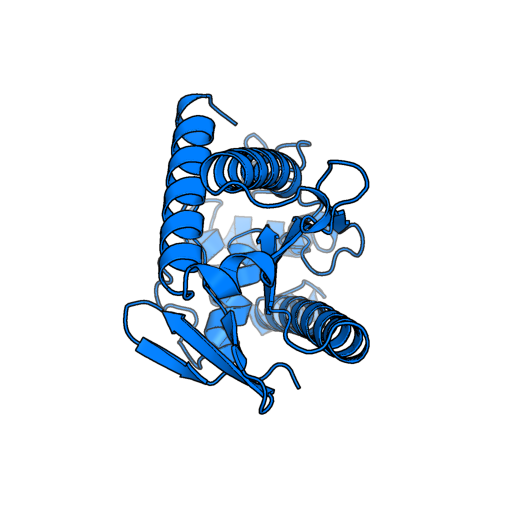2 224 GLN A N 1
ATOM 1796 C CA . GLN A 1 224 ? -10.150 11.520 -6.482 1.00 84.12 224 GLN A CA 1
ATOM 1797 C C . GLN A 1 224 ? -11.667 11.823 -6.456 1.00 84.12 224 GLN A C 1
ATOM 1799 O O . GLN A 1 224 ? -12.223 12.379 -7.398 1.00 84.12 224 GLN A O 1
ATOM 1804 N N . GLY A 1 225 ? -12.355 11.440 -5.374 1.00 84.19 225 GLY A N 1
ATOM 1805 C CA . GLY A 1 225 ? -13.802 11.644 -5.222 1.00 84.19 225 GLY A CA 1
ATOM 1806 C C . GLY A 1 225 ? -14.680 10.678 -6.025 1.00 84.19 225 GLY A C 1
ATOM 1807 O O . GLY A 1 225 ? -15.902 10.811 -5.998 1.00 84.19 225 GLY A O 1
ATOM 1808 N N . LEU A 1 226 ? -14.083 9.705 -6.718 1.00 88.31 226 LEU A N 1
ATOM 1809 C CA . LEU A 1 226 ? -14.788 8.639 -7.419 1.00 88.31 226 LEU A CA 1
ATOM 1810 C C . LEU A 1 226 ? -14.743 7.343 -6.608 1.00 88.31 226 LEU A C 1
ATOM 1812 O O . LEU A 1 226 ? -13.709 6.973 -6.048 1.00 88.31 226 LEU A O 1
ATOM 1816 N N . SER A 1 227 ? -15.876 6.642 -6.589 1.00 92.69 227 SER A N 1
ATOM 1817 C CA . SER A 1 227 ? -16.013 5.341 -5.942 1.00 92.69 227 SER A CA 1
ATOM 1818 C C . SER A 1 227 ? -15.772 4.223 -6.947 1.00 92.69 227 SER A C 1
ATOM 1820 O O . SER A 1 227 ? -16.400 4.198 -8.004 1.00 92.69 227 SER A O 1
ATOM 1822 N N . TYR A 1 228 ? -14.903 3.285 -6.585 1.00 94.50 228 TYR A N 1
ATOM 1823 C CA . TYR A 1 228 ? -14.580 2.113 -7.388 1.00 94.50 228 TYR A CA 1
ATOM 1824 C C . TYR A 1 228 ? -14.933 0.846 -6.623 1.00 94.50 228 TYR A C 1
ATOM 1826 O O . TYR A 1 228 ? -14.539 0.703 -5.463 1.00 94.50 228 TYR A O 1
ATOM 1834 N N . ASP A 1 229 ? -15.635 -0.074 -7.279 1.00 94.56 229 ASP A N 1
ATOM 1835 C CA . ASP A 1 229 ? -15.814 -1.436 -6.785 1.00 94.56 229 ASP A CA 1
ATOM 1836 C C . ASP A 1 229 ? -14.551 -2.239 -7.125 1.00 94.56 229 ASP A C 1
ATOM 1838 O O . ASP A 1 229 ? -14.129 -2.291 -8.279 1.00 94.56 229 ASP A O 1
ATOM 1842 N N . LEU A 1 230 ? -13.936 -2.851 -6.115 1.00 93.44 230 LEU A N 1
ATOM 1843 C CA . LEU A 1 230 ? -12.743 -3.679 -6.273 1.00 93.44 230 LEU A CA 1
ATOM 1844 C C . LEU A 1 230 ? -13.097 -5.157 -6.086 1.00 93.44 230 LEU A C 1
ATOM 1846 O O . LEU A 1 230 ? -14.086 -5.507 -5.440 1.00 93.44 230 LEU A O 1
ATOM 1850 N N . SER A 1 231 ? -12.238 -6.039 -6.593 1.00 90.12 231 SER A N 1
ATOM 1851 C CA . SER A 1 231 ? -12.283 -7.465 -6.272 1.00 90.12 231 SER A CA 1
ATOM 1852 C C . SER A 1 231 ? -11.072 -7.836 -5.423 1.00 90.12 231 SER A C 1
ATOM 1854 O O . SER A 1 231 ? -9.942 -7.561 -5.815 1.00 90.12 231 SER A O 1
ATOM 1856 N N . LEU A 1 232 ? -11.313 -8.460 -4.268 1.00 85.50 232 LEU A N 1
ATOM 1857 C CA . LEU A 1 232 ? -10.306 -9.127 -3.423 1.00 85.50 232 LEU A CA 1
ATOM 1858 C C . LEU A 1 232 ? -10.767 -10.554 -3.056 1.00 85.50 232 LEU A C 1
ATOM 1860 O O . LEU A 1 232 ? -10.409 -11.077 -1.998 1.00 85.50 232 LEU A O 1
ATOM 1864 N N . ALA A 1 233 ? -11.625 -11.141 -3.899 1.00 61.69 233 ALA A N 1
ATOM 1865 C CA . ALA A 1 233 ? -12.174 -12.489 -3.745 1.00 61.69 233 ALA A CA 1
ATOM 1866 C C . ALA A 1 233 ? -11.202 -13.563 -4.263 1.00 61.69 233 ALA A C 1
ATOM 1868 O O . ALA A 1 233 ? -10.589 -13.367 -5.334 1.00 61.69 233 ALA A O 1
#